Protein AF-A0A915DDT0-F1 (afdb_monomer)

Radius of gyration: 25.55 Å; Cα contacts (8 Å, |Δi|>4): 108; chains: 1; bounding box: 64×50×76 Å

Mean predicted aligned error: 13.2 Å

Solvent-accessible surface area (backbone atoms only — not comparable to full-atom values): 14806 Å² total; per-residue (Å²): 144,86,83,65,63,65,64,36,54,51,48,41,50,59,37,47,56,55,32,50,53,41,51,52,52,37,47,43,69,74,39,45,74,59,51,76,74,46,77,57,63,64,57,53,49,53,53,50,51,52,53,51,48,55,51,49,50,53,51,50,52,52,51,52,56,44,53,75,70,68,56,54,72,77,53,47,65,56,43,62,66,60,48,64,78,74,48,70,81,62,50,51,56,34,54,49,52,39,48,53,41,49,52,51,34,51,50,45,47,50,50,38,53,52,53,50,53,56,49,50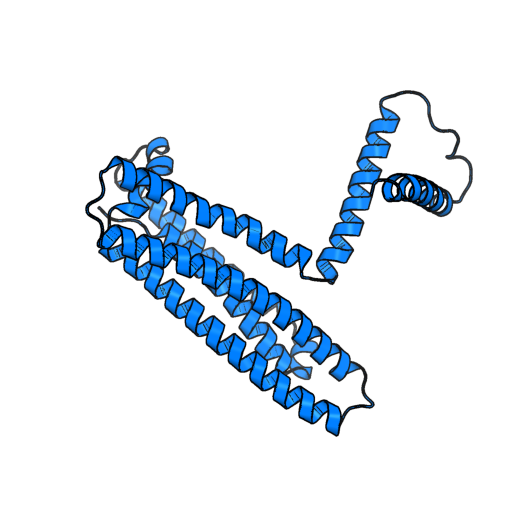,56,52,39,66,72,74,42,72,90,47,66,67,68,54,52,48,53,52,48,50,54,52,51,46,53,49,51,53,56,49,46,52,54,52,50,54,52,50,49,52,55,48,53,48,54,53,47,63,76,72,50,95,64,57,71,70,59,52,52,56,52,51,54,54,55,65,46,50,58,61,50,48,68,52,48,53,59,51,48,51,40,72,65,33,67,74,49,42,55,50,49,52,52,53,50,49,52,55,52,51,52,50,51,55,58,55,49,73,74,57,76,75,84,72,78,76,80,77,60,100,50,77,70,58,59,54,51,53,55,56,46,56,60,45,59,66,61,67,71,74,120

Secondary structure (DSSP, 8-state):
----HHHHHHHHHHHHHHHHHHHHHHHHHH-HHHHHHS-THHHHHHHHHHHHHHHHHHHHHHHHHHHHTT--HHHHHHHHHHGGGT-HHHHHHHHHHHHHHHHHHHHHHHHHHHHHHHHHHHHHHH-TT-HHHHHHHHHHHHHHHHHHHHHHHHHHHHHHHHHHHHHHHH----HHHHHHHHHHHHHHHHHHHHHHHHHHHHH-HHHHHHHHHHHHHHHHHHHHHHHHSSS---GGGGSS-HHHHHHHHHHHHHHHHHT--

pLDDT: mean 70.78, std 14.82, range [34.97, 89.88]

Sequence (261 aa):
MDLNALPAVFCACLGVGSLVLCMERLYATLNYAKYEYEDFSNFLARFFTFLWSVLLISVIWSFLLELSRGVILHHYLLCVLSQIGRNTLKSQWHLLFSMIFQSAFLLFHWAMLKVNQEKQEIYVKHYYSSLSPRFQIGENIKGLKLVMSLAIILIMALALLLAHSWYWENTEGSESHRLFQQELNLLILPTLSVIMPLHVMCSSAPLKSRSKIIGRQLLVSRIYLAGTSKTGRPECLKSSTAEGCNLEMLREYWDDCTHLE

InterPro domains:
  IPR052854 Nematode Serpentine Receptor Class Epsilon [PTHR47518] (19-217)

Organism: NCBI:txid166011

Structure (mmCIF, N/CA/C/O backbone):
data_AF-A0A915DDT0-F1
#
_entry.id   AF-A0A915DDT0-F1
#
loop_
_atom_site.group_PDB
_atom_site.id
_atom_site.type_symbol
_atom_site.label_atom_id
_atom_site.label_alt_id
_atom_site.label_comp_id
_atom_site.label_asym_id
_atom_site.label_entity_id
_atom_site.label_seq_id
_atom_site.pdbx_PDB_ins_code
_atom_site.Cartn_x
_atom_site.Cartn_y
_atom_site.Cartn_z
_atom_site.occupancy
_atom_site.B_iso_or_equiv
_atom_site.auth_seq_id
_atom_site.auth_comp_id
_atom_site.auth_asym_id
_atom_site.auth_atom_id
_atom_site.pdbx_PDB_model_num
ATOM 1 N N . MET A 1 1 ? 16.027 -11.975 -25.620 1.00 38.50 1 MET A N 1
ATOM 2 C CA . MET A 1 1 ? 15.517 -10.635 -25.262 1.00 38.50 1 MET A CA 1
ATOM 3 C C . MET A 1 1 ? 14.382 -10.828 -24.274 1.00 38.50 1 MET A C 1
ATOM 5 O O . MET A 1 1 ? 13.230 -10.821 -24.667 1.00 38.50 1 MET A O 1
ATOM 9 N N . ASP A 1 2 ? 14.685 -11.073 -23.003 1.00 37.78 2 ASP A N 1
ATOM 10 C CA . ASP A 1 2 ? 13.660 -11.422 -22.017 1.00 37.78 2 ASP A CA 1
ATOM 11 C C . ASP A 1 2 ? 14.213 -11.162 -20.624 1.00 37.78 2 ASP A C 1
ATOM 13 O O . ASP A 1 2 ? 15.020 -11.978 -20.193 1.00 37.78 2 ASP A O 1
ATOM 17 N N . LEU A 1 3 ? 13.816 -10.075 -19.954 1.00 45.12 3 LEU A N 1
ATOM 18 C CA . LEU A 1 3 ? 13.449 -10.060 -18.529 1.00 45.12 3 LEU A CA 1
ATOM 19 C C . LEU A 1 3 ? 13.151 -8.627 -18.039 1.00 45.12 3 LEU A C 1
ATOM 21 O O . LEU A 1 3 ? 14.055 -7.865 -17.738 1.00 45.12 3 LEU A O 1
ATOM 25 N N . ASN A 1 4 ? 11.864 -8.312 -17.865 1.00 47.41 4 ASN A N 1
ATOM 26 C CA . ASN A 1 4 ? 11.388 -7.183 -17.051 1.00 47.41 4 ASN A CA 1
ATOM 27 C C . ASN A 1 4 ? 10.535 -7.705 -15.879 1.00 47.41 4 ASN A C 1
ATOM 29 O O . ASN A 1 4 ? 9.491 -7.156 -15.569 1.00 47.41 4 ASN A O 1
ATOM 33 N N . ALA A 1 5 ? 10.931 -8.805 -15.229 1.00 48.16 5 ALA A N 1
ATOM 34 C CA . ALA A 1 5 ? 10.145 -9.391 -14.134 1.00 48.16 5 ALA A CA 1
ATOM 35 C C . ALA A 1 5 ? 10.172 -8.544 -12.840 1.00 48.16 5 ALA A C 1
ATOM 37 O O . ALA A 1 5 ? 9.253 -8.625 -12.028 1.00 48.16 5 ALA A O 1
ATOM 38 N N . LEU A 1 6 ? 11.198 -7.707 -12.653 1.00 47.22 6 LEU A N 1
ATOM 39 C CA . LEU A 1 6 ? 11.433 -6.965 -11.408 1.00 47.22 6 LEU A CA 1
ATOM 40 C C . LEU A 1 6 ? 10.367 -5.885 -11.093 1.00 47.22 6 LEU A C 1
ATOM 42 O O . LEU A 1 6 ? 9.864 -5.875 -9.968 1.00 47.22 6 LEU A O 1
ATOM 46 N N . PRO A 1 7 ? 9.962 -5.009 -12.043 1.00 55.03 7 PRO A N 1
ATOM 47 C CA . PRO A 1 7 ? 8.954 -3.975 -11.787 1.00 55.03 7 PRO A CA 1
ATOM 48 C C . PRO A 1 7 ? 7.571 -4.565 -11.490 1.00 55.03 7 PRO A C 1
ATOM 50 O O . PRO A 1 7 ? 6.840 -4.048 -10.653 1.00 55.03 7 PRO A O 1
ATOM 53 N N . ALA A 1 8 ? 7.235 -5.686 -12.134 1.00 53.88 8 ALA A N 1
ATOM 54 C CA . ALA A 1 8 ? 5.989 -6.425 -11.926 1.00 53.88 8 ALA A CA 1
ATOM 55 C C . ALA A 1 8 ? 5.799 -6.849 -10.481 1.00 53.88 8 ALA A C 1
ATOM 57 O O . ALA A 1 8 ? 4.753 -6.663 -9.868 1.00 53.88 8 ALA A O 1
ATOM 58 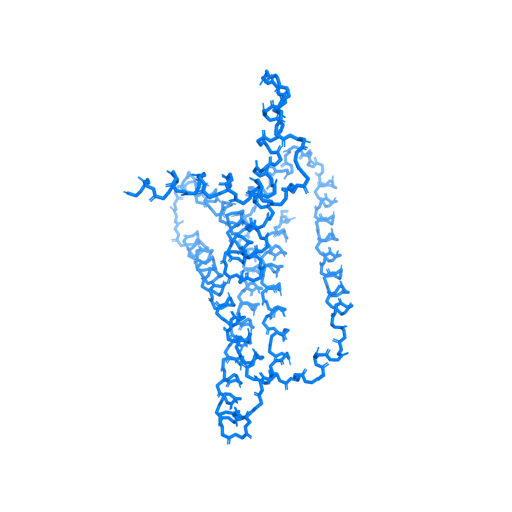N N . VAL A 1 9 ? 6.865 -7.450 -9.976 1.00 55.72 9 VAL A N 1
ATOM 59 C CA . VAL A 1 9 ? 6.946 -8.082 -8.681 1.00 55.72 9 VAL A CA 1
ATOM 60 C C . VAL A 1 9 ? 6.964 -6.990 -7.602 1.00 55.72 9 VAL A C 1
ATOM 62 O O . VAL A 1 9 ? 6.266 -7.107 -6.600 1.00 55.72 9 VAL A O 1
ATOM 65 N N . PHE A 1 10 ? 7.634 -5.862 -7.859 1.00 59.19 10 PHE A N 1
ATOM 66 C CA . PHE A 1 10 ? 7.622 -4.695 -6.976 1.00 59.19 10 PHE A CA 1
ATOM 67 C C . PHE A 1 10 ? 6.247 -4.003 -6.902 1.00 59.19 10 PHE A C 1
ATOM 69 O O . PHE A 1 10 ? 5.732 -3.771 -5.806 1.00 59.19 10 PHE A O 1
ATOM 76 N N . CYS A 1 11 ? 5.605 -3.735 -8.045 1.00 61.12 11 CYS A N 1
ATOM 77 C CA . CYS A 1 11 ? 4.260 -3.152 -8.086 1.00 61.12 11 CYS A CA 1
ATOM 78 C C . CYS A 1 11 ? 3.206 -4.096 -7.487 1.00 61.12 11 CYS A C 1
ATOM 80 O O . CYS A 1 11 ? 2.308 -3.646 -6.774 1.00 61.12 11 CYS A O 1
ATOM 82 N N . ALA A 1 12 ? 3.335 -5.407 -7.718 1.00 60.22 12 ALA A N 1
ATOM 83 C CA . ALA A 1 12 ? 2.492 -6.407 -7.076 1.00 60.22 12 ALA A CA 1
ATOM 84 C C . ALA A 1 12 ? 2.677 -6.391 -5.554 1.00 60.22 12 ALA A C 1
ATOM 86 O O . ALA A 1 12 ? 1.691 -6.430 -4.830 1.00 60.22 12 ALA A O 1
ATOM 87 N N . CYS A 1 13 ? 3.897 -6.251 -5.036 1.00 62.97 13 CYS A N 1
ATOM 88 C CA . CYS A 1 13 ? 4.121 -6.235 -3.590 1.00 62.97 13 CYS A CA 1
ATOM 89 C C . CYS A 1 13 ? 3.615 -4.968 -2.893 1.00 62.97 13 CYS A C 1
ATOM 91 O O . CYS A 1 13 ? 3.047 -5.077 -1.804 1.00 62.97 13 CYS A O 1
ATOM 93 N N . LEU A 1 14 ? 3.731 -3.794 -3.524 1.00 66.00 14 LEU A N 1
ATOM 94 C CA . LEU A 1 14 ? 3.106 -2.564 -3.017 1.00 66.00 14 LEU A CA 1
ATOM 95 C C . LEU A 1 14 ? 1.569 -2.670 -3.002 1.00 66.00 14 LEU A C 1
ATOM 97 O O . LEU A 1 14 ? 0.922 -2.279 -2.022 1.00 66.00 14 LEU A O 1
ATOM 101 N N . GLY A 1 15 ? 0.984 -3.254 -4.053 1.00 69.69 15 GLY A N 1
ATOM 102 C CA . GLY A 1 15 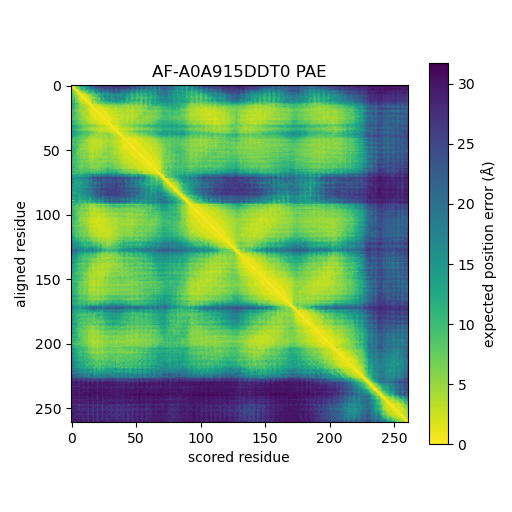? -0.454 -3.514 -4.134 1.00 69.69 15 GLY A CA 1
ATOM 103 C C . GLY A 1 15 ? -0.932 -4.550 -3.112 1.00 69.69 15 GLY A C 1
ATOM 104 O O . GLY A 1 15 ? -1.936 -4.334 -2.435 1.00 69.69 15 GLY A O 1
ATOM 105 N N . VAL A 1 16 ? -0.187 -5.644 -2.931 1.00 77.88 16 VAL A N 1
ATOM 106 C CA . VAL A 1 16 ? -0.536 -6.728 -2.001 1.00 77.88 16 VAL A CA 1
ATOM 107 C C . VAL A 1 16 ? -0.465 -6.262 -0.551 1.00 77.88 16 VAL A C 1
ATOM 109 O O . VAL A 1 16 ? -1.378 -6.567 0.208 1.00 77.88 16 VAL A O 1
ATOM 112 N N . GLY A 1 17 ? 0.545 -5.482 -0.153 1.00 79.56 17 GLY A N 1
ATOM 113 C CA . GLY A 1 17 ? 0.608 -4.945 1.212 1.00 79.56 17 GLY A CA 1
ATOM 114 C C . GLY A 1 17 ? -0.618 -4.093 1.564 1.00 79.56 17 GLY A C 1
ATOM 115 O O . GLY A 1 17 ? -1.225 -4.267 2.622 1.00 79.56 17 GLY A O 1
ATOM 116 N N . SER A 1 18 ? -1.036 -3.230 0.636 1.00 78.44 18 SER A N 1
ATOM 117 C CA . SER A 1 18 ? -2.226 -2.386 0.800 1.00 78.44 18 SER A CA 1
ATOM 118 C C . SER A 1 18 ? -3.523 -3.206 0.800 1.00 78.44 18 SER A C 1
ATOM 120 O O . SER A 1 18 ? -4.425 -2.942 1.595 1.00 78.44 18 SER A O 1
ATOM 122 N N . LEU A 1 19 ? -3.609 -4.238 -0.046 1.00 83.25 19 LEU A N 1
ATOM 123 C CA . LEU A 1 19 ? -4.736 -5.171 -0.094 1.00 83.25 19 LEU A CA 1
ATOM 124 C C . LEU A 1 19 ? -4.878 -5.961 1.213 1.00 83.25 19 LEU A C 1
ATOM 126 O O . LEU A 1 19 ? -5.979 -6.058 1.748 1.00 83.25 19 LEU A O 1
ATOM 130 N N . VAL A 1 20 ? -3.773 -6.486 1.745 1.00 85.19 20 VAL A N 1
ATOM 131 C CA . VAL A 1 20 ? -3.740 -7.234 3.011 1.00 85.19 20 VAL A CA 1
ATOM 132 C C . VAL A 1 20 ? -4.195 -6.349 4.161 1.00 85.19 20 VAL A C 1
ATOM 134 O O . VAL A 1 20 ? -5.007 -6.783 4.970 1.00 85.19 20 VAL A O 1
ATOM 137 N N . LEU A 1 21 ? -3.741 -5.095 4.201 1.00 83.75 21 LEU A N 1
ATOM 138 C CA . LEU A 1 21 ? -4.187 -4.129 5.202 1.00 83.75 21 LEU A CA 1
ATOM 139 C C . LEU A 1 21 ? -5.696 -3.850 5.083 1.00 83.75 21 LEU A C 1
ATOM 141 O O . LEU A 1 21 ? -6.399 -3.815 6.091 1.00 83.75 21 LEU A O 1
ATOM 145 N N . CYS A 1 22 ? -6.225 -3.719 3.863 1.00 84.38 22 CYS A N 1
ATOM 146 C CA . CYS A 1 22 ? -7.668 -3.619 3.628 1.00 84.38 22 CYS A CA 1
ATOM 147 C C . CYS A 1 22 ? -8.437 -4.855 4.118 1.00 84.38 22 CYS A C 1
ATOM 149 O O . CYS A 1 22 ? -9.458 -4.715 4.791 1.00 84.38 22 CYS A O 1
ATOM 151 N N . MET A 1 23 ? -7.962 -6.057 3.786 1.00 86.12 23 MET A N 1
ATOM 152 C CA . MET A 1 23 ? -8.595 -7.318 4.182 1.00 86.12 23 MET A CA 1
ATOM 153 C C . MET A 1 23 ? -8.581 -7.506 5.700 1.00 86.12 23 MET A C 1
ATOM 155 O O . MET A 1 23 ? -9.603 -7.867 6.275 1.00 86.12 23 MET A O 1
ATOM 159 N N . GLU A 1 24 ? -7.452 -7.220 6.347 1.00 86.62 24 GLU A N 1
ATOM 160 C CA . GLU A 1 24 ? -7.283 -7.284 7.801 1.00 86.62 24 GLU A CA 1
ATOM 161 C C . GLU A 1 24 ? -8.286 -6.365 8.504 1.00 86.62 24 GLU A C 1
ATOM 163 O O . GLU A 1 24 ? -9.038 -6.811 9.370 1.00 86.62 24 GLU A O 1
ATOM 168 N N . ARG A 1 25 ? -8.395 -5.110 8.057 1.00 84.69 25 ARG A N 1
ATOM 169 C CA . ARG A 1 25 ? -9.350 -4.147 8.620 1.00 84.69 25 ARG A CA 1
ATOM 170 C C . ARG A 1 25 ? -10.804 -4.522 8.357 1.00 84.69 25 ARG A C 1
ATOM 172 O O . ARG A 1 25 ? -11.650 -4.336 9.233 1.00 84.69 25 ARG A O 1
ATOM 179 N N . LEU A 1 26 ? -11.113 -5.063 7.179 1.00 86.12 26 LEU A N 1
ATOM 180 C CA . LEU A 1 26 ? -12.456 -5.554 6.876 1.00 86.12 26 LEU A CA 1
ATOM 181 C C . LEU A 1 26 ? -12.814 -6.736 7.787 1.00 86.12 26 LEU A C 1
ATOM 183 O O . LEU A 1 26 ? -13.903 -6.760 8.358 1.00 86.12 26 LEU A O 1
ATOM 187 N N . TYR A 1 27 ? -11.886 -7.674 7.981 1.00 86.81 27 TYR A N 1
ATOM 188 C CA . TYR A 1 27 ? -12.073 -8.805 8.882 1.00 86.81 27 TYR A CA 1
ATOM 189 C C . TYR A 1 27 ? -12.268 -8.350 10.333 1.00 86.81 27 TYR A C 1
ATOM 191 O O . TYR A 1 27 ? -13.220 -8.792 10.976 1.00 86.81 27 TYR A O 1
ATOM 199 N N . ALA A 1 28 ? -11.446 -7.416 10.821 1.00 83.56 28 ALA A N 1
ATOM 200 C CA . ALA A 1 28 ? -11.588 -6.834 12.157 1.00 83.56 28 ALA A CA 1
ATOM 201 C C . ALA A 1 28 ? -12.951 -6.142 12.348 1.00 83.56 28 ALA A C 1
ATOM 203 O O . ALA A 1 28 ? -13.543 -6.205 13.425 1.00 83.56 28 ALA A O 1
ATOM 204 N N . THR A 1 29 ? -13.483 -5.518 11.292 1.00 82.44 29 THR A N 1
ATOM 205 C CA . THR A 1 29 ? -14.809 -4.879 11.303 1.00 82.44 29 THR A CA 1
ATOM 206 C C . THR A 1 29 ? -15.945 -5.907 11.359 1.00 82.44 29 THR A C 1
ATOM 208 O O . THR A 1 29 ? -16.932 -5.709 12.069 1.00 82.44 29 THR A O 1
ATOM 211 N N . LEU A 1 30 ? -15.825 -7.013 10.620 1.00 85.00 30 LEU A N 1
ATOM 212 C CA . LEU A 1 30 ? -16.852 -8.057 10.564 1.00 85.00 30 LEU A CA 1
ATOM 213 C C . LEU A 1 30 ? -16.861 -8.940 11.819 1.00 85.00 30 LEU A C 1
ATOM 215 O O . LEU A 1 30 ? -17.933 -9.261 12.328 1.00 85.00 30 LEU A O 1
ATOM 219 N N . ASN A 1 31 ? -15.681 -9.304 12.328 1.00 84.75 31 ASN A N 1
ATOM 220 C CA . ASN A 1 31 ? -15.491 -10.330 13.354 1.00 84.75 31 ASN A CA 1
ATOM 221 C C . ASN A 1 31 ? -14.699 -9.810 14.563 1.00 84.75 31 ASN A C 1
ATOM 223 O O . ASN A 1 31 ? -13.701 -10.411 14.952 1.00 84.75 31 ASN A O 1
ATOM 227 N N . TYR A 1 32 ? -15.158 -8.716 15.177 1.00 76.88 32 TYR A N 1
ATOM 228 C CA . TYR A 1 32 ? -14.486 -8.063 16.312 1.00 76.88 32 TYR A CA 1
ATOM 229 C C . TYR A 1 32 ? -14.043 -9.026 17.419 1.00 76.88 32 TYR A C 1
ATOM 231 O O . TYR A 1 32 ? -12.852 -9.133 17.689 1.00 76.88 32 TYR A O 1
ATOM 239 N N . ALA A 1 33 ? -14.997 -9.728 18.043 1.00 80.94 33 ALA A N 1
ATOM 240 C CA . ALA A 1 33 ? -14.709 -10.553 19.213 1.00 80.94 33 ALA A CA 1
ATOM 241 C C . ALA A 1 33 ? -13.641 -11.599 18.880 1.00 80.94 33 ALA A C 1
ATOM 243 O O . ALA A 1 33 ? -12.670 -11.773 19.603 1.00 80.94 33 ALA A O 1
ATOM 244 N N . LYS A 1 34 ? -13.777 -12.240 17.719 1.00 86.25 34 LYS A N 1
ATOM 245 C CA . LYS A 1 34 ? -12.817 -13.233 17.252 1.00 86.25 34 LYS A CA 1
ATOM 246 C C . LYS A 1 34 ? -11.446 -12.616 16.958 1.00 86.25 34 LYS A C 1
ATOM 248 O O . LYS A 1 34 ? -10.444 -13.201 17.335 1.00 86.25 34 LYS A O 1
ATOM 253 N N . TYR A 1 35 ? -11.402 -11.437 16.340 1.00 83.62 35 TYR A N 1
ATOM 254 C CA . TYR A 1 35 ? -10.161 -10.721 16.043 1.00 83.62 35 TYR A CA 1
ATOM 255 C C . TYR A 1 35 ? -9.397 -10.282 17.304 1.00 83.62 35 TYR A C 1
ATOM 257 O O . TYR A 1 35 ? -8.174 -10.265 17.286 1.00 83.62 35 TYR A O 1
ATOM 265 N N . GLU A 1 36 ? -10.090 -9.954 18.399 1.00 81.12 36 GLU A N 1
ATOM 266 C CA . GLU A 1 36 ? -9.446 -9.592 19.672 1.00 81.12 36 GLU A CA 1
ATOM 267 C C . GLU A 1 36 ? -8.852 -10.808 20.403 1.00 81.12 36 GLU A C 1
ATOM 269 O O . GLU A 1 36 ? -7.796 -10.698 21.023 1.00 81.12 36 GLU A O 1
ATOM 274 N N . TYR A 1 37 ? -9.507 -11.972 20.318 1.00 84.69 37 TYR A N 1
ATOM 275 C CA . TYR A 1 37 ? -9.032 -13.199 20.970 1.00 84.69 37 TYR A CA 1
ATOM 276 C C . TYR A 1 37 ? -8.027 -14.000 20.133 1.00 84.69 37 TYR A C 1
ATOM 278 O O . TYR A 1 37 ? -7.231 -14.753 20.695 1.00 84.69 37 TYR A O 1
ATOM 286 N N . GLU A 1 38 ? -8.061 -13.880 18.806 1.00 87.06 38 GLU A N 1
ATOM 287 C CA . GLU A 1 38 ? -7.143 -14.593 17.920 1.00 87.06 38 GLU A CA 1
ATOM 288 C C . GLU A 1 38 ? -5.873 -13.787 17.657 1.00 87.06 38 GLU A C 1
ATOM 290 O O . GLU A 1 38 ? -5.901 -12.664 17.158 1.00 87.06 38 GLU A O 1
ATOM 295 N N . ASP A 1 39 ? -4.725 -14.410 17.913 1.00 81.44 39 ASP A N 1
ATOM 296 C CA . ASP A 1 39 ? -3.439 -13.833 17.550 1.00 81.44 39 ASP A CA 1
ATOM 297 C C . ASP A 1 39 ? -3.182 -13.965 16.038 1.00 81.44 39 ASP A C 1
ATOM 299 O O . ASP A 1 39 ? -2.648 -14.961 15.537 1.00 81.44 39 ASP A O 1
ATOM 303 N N . PHE A 1 40 ? -3.553 -12.920 15.297 1.00 81.88 40 PHE A N 1
ATOM 304 C CA . PHE A 1 40 ? -3.314 -12.809 13.856 1.00 81.88 40 PHE A CA 1
ATOM 305 C C . PHE A 1 40 ? -1.838 -12.633 13.478 1.00 81.88 40 PHE A C 1
ATOM 307 O O . PHE A 1 40 ? -1.496 -12.761 12.296 1.00 81.88 40 PHE A O 1
ATOM 314 N N . SER A 1 41 ? -0.944 -12.373 14.440 1.00 83.94 41 SER A N 1
ATOM 315 C CA . SER A 1 41 ? 0.471 -12.108 14.155 1.00 83.94 41 SER A CA 1
ATOM 316 C C . SER A 1 41 ? 1.146 -13.286 13.448 1.00 83.94 41 SER A C 1
ATOM 318 O O . SER A 1 41 ? 1.856 -13.088 12.463 1.00 83.94 41 SER A O 1
ATOM 320 N N . ASN A 1 42 ? 0.843 -14.518 13.866 1.00 86.12 42 ASN A N 1
ATOM 321 C CA . ASN A 1 42 ? 1.397 -15.736 13.277 1.00 86.12 42 ASN A CA 1
ATOM 322 C C . ASN A 1 42 ? 0.948 -15.947 11.827 1.00 86.12 42 ASN A C 1
ATOM 324 O O . ASN A 1 42 ? 1.742 -16.365 10.981 1.00 86.12 42 ASN A O 1
ATOM 328 N N . PHE A 1 43 ? -0.320 -15.657 11.526 1.00 87.00 43 PHE A N 1
ATOM 329 C CA . PHE A 1 43 ? -0.843 -15.742 10.164 1.00 87.00 43 PHE A CA 1
ATOM 330 C C . PHE A 1 43 ? -0.170 -14.706 9.259 1.00 87.00 43 PHE A C 1
ATOM 332 O O . PHE A 1 43 ? 0.356 -15.063 8.203 1.00 87.00 43 PHE A O 1
ATOM 339 N N . LEU A 1 44 ? -0.125 -13.446 9.703 1.00 85.62 44 LEU A N 1
ATOM 340 C CA . LEU A 1 44 ? 0.515 -12.361 8.961 1.00 85.62 44 LEU A CA 1
ATOM 341 C C . LEU A 1 44 ? 2.004 -12.637 8.742 1.00 85.62 44 LEU A C 1
ATOM 343 O O . LEU A 1 44 ? 2.490 -12.475 7.626 1.00 85.62 44 LEU A O 1
ATOM 347 N N . ALA A 1 45 ? 2.715 -13.121 9.763 1.00 87.75 45 ALA A N 1
ATOM 348 C CA . ALA A 1 45 ? 4.121 -13.490 9.655 1.00 87.75 45 ALA A CA 1
ATOM 349 C C . ALA A 1 45 ? 4.339 -14.546 8.563 1.00 87.75 45 ALA A C 1
ATOM 351 O O . ALA A 1 45 ? 5.131 -14.319 7.654 1.00 87.75 45 ALA A O 1
ATOM 352 N N . ARG A 1 46 ? 3.580 -15.653 8.583 1.00 89.50 46 ARG A N 1
ATOM 353 C CA . ARG A 1 46 ? 3.670 -16.705 7.553 1.00 89.50 46 ARG A CA 1
ATOM 354 C C . ARG A 1 46 ? 3.338 -16.178 6.159 1.00 89.50 46 ARG A C 1
ATOM 356 O O . ARG A 1 46 ? 4.036 -16.513 5.203 1.00 89.50 46 ARG A O 1
ATOM 363 N N . PHE A 1 47 ? 2.304 -15.346 6.045 1.00 86.31 47 PHE A N 1
ATOM 364 C CA . PHE A 1 47 ? 1.906 -14.733 4.781 1.00 86.31 47 PHE A CA 1
ATOM 365 C C . PHE A 1 47 ? 3.023 -13.849 4.207 1.00 86.31 47 PHE A C 1
ATOM 367 O O . PHE A 1 47 ? 3.396 -13.999 3.043 1.00 86.31 47 PHE A O 1
ATOM 374 N N . PHE A 1 48 ? 3.614 -12.974 5.026 1.00 85.38 48 PHE A N 1
ATOM 375 C CA . PHE A 1 48 ? 4.729 -12.134 4.596 1.00 85.38 48 PHE A CA 1
ATOM 376 C C . PHE A 1 48 ? 5.979 -12.957 4.287 1.00 85.38 48 PHE A C 1
ATOM 378 O O . PHE A 1 48 ? 6.617 -12.695 3.273 1.00 85.38 48 PHE A O 1
ATOM 385 N N . THR A 1 49 ? 6.317 -13.976 5.083 1.00 87.06 49 THR A N 1
ATOM 386 C CA . THR A 1 49 ? 7.441 -14.879 4.782 1.00 87.06 49 THR A CA 1
ATOM 387 C C . THR A 1 49 ? 7.256 -15.559 3.430 1.00 87.06 49 THR A C 1
ATOM 389 O O . THR A 1 49 ? 8.200 -15.612 2.643 1.00 87.06 49 THR A O 1
ATOM 392 N N . PHE A 1 50 ? 6.047 -16.027 3.116 1.00 86.88 50 PHE A N 1
ATOM 393 C CA . PHE A 1 50 ? 5.745 -16.601 1.808 1.00 86.88 50 PHE A CA 1
ATOM 394 C C . PHE A 1 50 ? 5.929 -15.573 0.682 1.00 86.88 50 PHE A C 1
ATOM 396 O O . PHE A 1 50 ? 6.649 -15.843 -0.279 1.00 86.88 50 PHE A O 1
ATOM 403 N N . LEU A 1 51 ? 5.358 -14.374 0.831 1.00 81.94 51 LEU A N 1
ATOM 404 C CA . LEU A 1 51 ? 5.477 -13.293 -0.151 1.00 81.94 51 LEU A CA 1
ATOM 405 C C . LEU A 1 51 ? 6.945 -12.911 -0.409 1.00 81.94 51 LEU A C 1
ATOM 407 O O . LEU A 1 51 ? 7.381 -12.840 -1.556 1.00 81.94 51 LEU A O 1
ATOM 411 N N . TRP A 1 52 ? 7.725 -12.733 0.659 1.00 82.50 52 TRP A N 1
ATOM 412 C CA . TRP A 1 52 ? 9.160 -12.456 0.590 1.00 82.50 52 TRP A CA 1
ATOM 413 C C . TRP A 1 52 ? 9.954 -13.592 -0.048 1.00 82.50 52 TRP A C 1
ATOM 415 O O . TRP A 1 52 ? 10.906 -13.331 -0.779 1.00 82.50 52 TRP A O 1
ATOM 425 N N . SER A 1 53 ? 9.555 -14.843 0.172 1.00 84.94 53 SER A N 1
ATOM 426 C CA . SER A 1 53 ? 10.204 -15.992 -0.464 1.00 84.94 53 SER A CA 1
ATOM 427 C C . SER A 1 53 ? 9.971 -15.987 -1.977 1.00 84.94 53 SER A C 1
ATOM 429 O O . SER A 1 53 ? 10.918 -16.163 -2.740 1.00 84.94 53 SER A O 1
ATOM 431 N N . VAL A 1 54 ? 8.742 -15.705 -2.428 1.00 81.38 54 VAL A N 1
ATOM 432 C CA . VAL A 1 54 ? 8.413 -15.577 -3.861 1.00 81.38 54 VAL A CA 1
ATOM 433 C C . VAL A 1 54 ? 9.190 -14.426 -4.506 1.00 81.38 54 VAL A C 1
ATOM 435 O O . VAL A 1 54 ? 9.749 -14.593 -5.593 1.00 81.38 54 VAL A O 1
ATOM 438 N N . LEU A 1 55 ? 9.275 -13.279 -3.821 1.00 75.62 55 LEU A N 1
ATOM 439 C CA . LEU A 1 55 ? 10.092 -12.135 -4.234 1.00 75.62 55 LEU A CA 1
ATOM 440 C C . LEU A 1 55 ? 11.557 -12.536 -4.422 1.00 75.62 55 LEU A C 1
ATOM 442 O O . LEU A 1 55 ? 12.132 -12.326 -5.489 1.00 75.62 55 LEU A O 1
ATOM 446 N N . LEU A 1 56 ? 12.149 -13.139 -3.390 1.00 80.19 56 LEU A N 1
ATOM 447 C CA . LEU A 1 56 ? 13.554 -13.522 -3.369 1.00 80.19 56 LEU A CA 1
ATOM 448 C C . LEU A 1 56 ? 13.874 -14.530 -4.478 1.00 80.19 56 LEU A C 1
ATOM 450 O O . LEU A 1 56 ? 14.839 -14.335 -5.214 1.00 80.19 56 LEU A O 1
ATOM 454 N N . ILE A 1 57 ? 13.037 -15.558 -4.647 1.00 82.44 57 ILE A N 1
ATOM 455 C CA . ILE A 1 57 ? 13.179 -16.547 -5.724 1.00 82.44 57 ILE A CA 1
ATOM 456 C C . ILE A 1 57 ? 13.116 -15.857 -7.089 1.00 82.44 57 ILE A C 1
ATOM 458 O O . ILE A 1 57 ? 13.951 -16.136 -7.943 1.00 82.44 57 ILE A O 1
ATOM 462 N N . SER A 1 58 ? 12.187 -14.920 -7.288 1.00 72.62 58 SER A N 1
ATOM 463 C CA . SER A 1 58 ? 12.043 -14.191 -8.556 1.00 72.62 58 SER A CA 1
ATOM 464 C C . SER A 1 58 ? 13.273 -13.335 -8.883 1.00 72.62 58 SER A C 1
ATOM 466 O O . SER A 1 58 ? 13.720 -13.302 -10.033 1.00 72.62 58 SER A O 1
ATOM 468 N N . VAL A 1 59 ? 13.849 -12.666 -7.878 1.00 71.94 59 VAL A N 1
ATOM 469 C CA . VAL A 1 59 ? 15.068 -11.853 -8.029 1.00 71.94 59 VAL A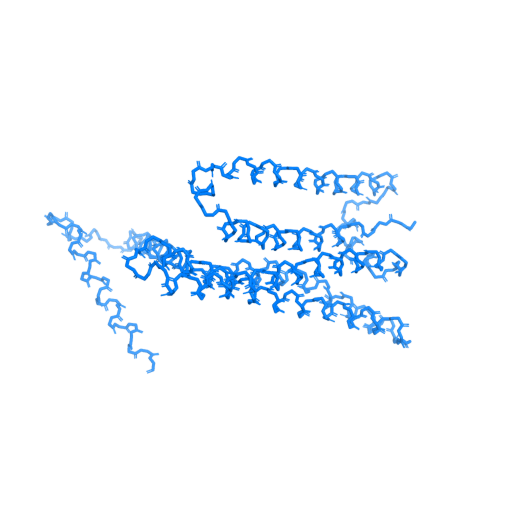 CA 1
ATOM 470 C C . VAL A 1 59 ? 16.283 -12.737 -8.314 1.00 71.94 59 VAL A C 1
ATOM 472 O O . VAL A 1 59 ? 17.017 -12.464 -9.261 1.00 71.94 59 VAL A O 1
ATOM 475 N N . ILE A 1 60 ? 16.475 -13.816 -7.546 1.00 78.25 60 ILE A N 1
ATOM 476 C CA . ILE A 1 60 ? 17.585 -14.763 -7.742 1.00 78.25 60 ILE A CA 1
ATOM 477 C C . ILE A 1 60 ? 17.485 -15.421 -9.117 1.00 78.25 60 ILE A C 1
ATOM 479 O O . ILE A 1 60 ? 18.475 -15.486 -9.838 1.00 78.25 60 ILE A O 1
ATOM 483 N N . TRP A 1 61 ? 16.293 -15.868 -9.511 1.00 76.44 61 TRP A N 1
ATOM 484 C CA . TRP A 1 61 ? 16.057 -16.458 -10.825 1.00 76.44 61 TRP A CA 1
ATOM 485 C C . TRP A 1 61 ? 16.419 -15.488 -11.953 1.00 76.44 61 TRP A C 1
ATOM 487 O O . TRP A 1 61 ? 17.115 -15.860 -12.896 1.00 76.44 61 TRP A O 1
ATOM 497 N N . SER A 1 62 ? 16.009 -14.223 -11.820 1.00 69.06 62 SER A N 1
ATOM 498 C CA . SER A 1 62 ? 16.346 -13.171 -12.782 1.00 69.06 62 SER A CA 1
ATOM 499 C C . SER A 1 62 ? 17.852 -12.935 -12.878 1.00 69.06 62 SER A C 1
ATOM 501 O O . SER A 1 62 ? 18.402 -12.844 -13.974 1.00 69.06 62 SER A O 1
ATOM 503 N N . PHE A 1 63 ? 18.527 -12.909 -11.731 1.00 70.06 63 PHE A N 1
ATOM 504 C CA . PHE A 1 63 ? 19.973 -12.760 -11.652 1.00 70.06 63 PHE A CA 1
ATOM 505 C C . PHE A 1 63 ? 20.721 -13.935 -12.300 1.00 70.06 63 PHE A C 1
ATOM 507 O O . PHE A 1 63 ? 21.628 -13.722 -13.103 1.00 70.06 63 PHE A O 1
ATOM 514 N N . LEU A 1 64 ? 20.322 -15.177 -12.003 1.00 77.25 64 LEU A N 1
ATOM 515 C CA . LEU A 1 64 ? 20.935 -16.385 -12.566 1.00 77.25 64 LEU A CA 1
ATOM 516 C C . LEU A 1 64 ? 20.771 -16.462 -14.088 1.00 77.25 64 LEU A C 1
ATOM 518 O O . LEU A 1 64 ? 21.705 -16.854 -14.789 1.00 77.25 64 LEU A O 1
ATOM 522 N N . LEU A 1 65 ? 19.609 -16.058 -14.608 1.00 70.81 65 LEU A N 1
ATOM 523 C CA . LEU A 1 65 ? 19.368 -15.998 -16.048 1.00 70.81 65 LEU A CA 1
ATOM 524 C C . LEU A 1 65 ? 20.312 -15.016 -16.747 1.00 70.81 65 LEU A C 1
ATOM 526 O O . LEU A 1 65 ? 20.869 -15.359 -17.787 1.00 70.81 65 LEU A O 1
ATOM 530 N N . GLU A 1 66 ? 20.539 -13.829 -16.190 1.00 65.81 66 GLU A N 1
ATOM 531 C CA . GLU A 1 66 ? 21.473 -12.871 -16.797 1.00 65.81 66 GLU A CA 1
ATOM 532 C C . GLU A 1 66 ? 22.939 -13.289 -16.642 1.00 65.81 66 GLU A C 1
ATOM 534 O O . GLU A 1 66 ? 23.730 -13.112 -17.572 1.00 65.81 66 GLU A O 1
ATOM 539 N N . LEU A 1 67 ? 23.295 -13.939 -15.529 1.00 69.88 67 LEU A N 1
ATOM 540 C CA . LEU A 1 67 ? 24.621 -14.535 -15.361 1.00 69.88 67 LEU A CA 1
ATOM 541 C C . LEU A 1 67 ? 24.889 -15.599 -16.439 1.00 69.88 67 LEU A C 1
ATOM 543 O O . LEU A 1 67 ? 25.963 -15.613 -17.038 1.00 69.88 67 LEU A O 1
ATOM 547 N N . SER A 1 68 ? 23.893 -16.440 -16.749 1.00 73.12 68 SER A N 1
ATOM 548 C CA . SER A 1 68 ? 23.998 -17.466 -17.799 1.00 73.12 68 SER A CA 1
ATOM 549 C C . SER A 1 68 ? 24.195 -16.889 -19.208 1.00 73.12 68 SER A C 1
ATOM 551 O O . SER A 1 68 ? 24.695 -17.579 -20.094 1.00 73.12 68 SER A O 1
ATOM 553 N N . ARG A 1 69 ? 23.846 -15.612 -19.414 1.00 68.56 69 ARG A N 1
ATOM 554 C CA . ARG A 1 69 ? 24.004 -14.887 -20.685 1.00 68.56 69 ARG A CA 1
ATOM 555 C C . ARG A 1 69 ? 25.348 -14.163 -20.807 1.00 68.56 69 ARG A C 1
ATOM 557 O O . ARG A 1 69 ? 25.598 -13.537 -21.832 1.00 68.56 69 ARG A O 1
ATOM 564 N N . GLY A 1 70 ? 26.210 -14.237 -19.790 1.00 65.25 70 GLY A N 1
ATOM 565 C CA . GLY A 1 70 ? 27.539 -13.620 -19.811 1.00 65.25 70 GLY A CA 1
ATOM 566 C C . GLY A 1 70 ? 27.536 -12.097 -19.639 1.00 65.25 70 GLY A C 1
ATOM 567 O O . GLY A 1 70 ? 28.522 -11.443 -19.976 1.00 65.25 70 GLY A O 1
ATOM 568 N N . VAL A 1 71 ? 26.451 -11.509 -19.118 1.00 62.28 71 VAL A N 1
ATOM 569 C CA . VAL A 1 71 ? 26.396 -10.070 -18.825 1.00 62.28 71 VAL A CA 1
ATOM 570 C C . VAL A 1 71 ? 27.229 -9.777 -17.574 1.00 62.28 71 VAL A C 1
ATOM 572 O O . VAL A 1 71 ? 26.954 -10.285 -16.489 1.00 62.28 71 VAL A O 1
ATOM 575 N N . ILE A 1 72 ? 28.258 -8.938 -17.716 1.00 60.16 72 ILE A N 1
ATOM 576 C CA . ILE A 1 72 ? 29.116 -8.492 -16.608 1.00 60.16 72 ILE A CA 1
ATOM 577 C C . ILE A 1 72 ? 28.261 -7.738 -15.572 1.00 60.16 72 ILE A C 1
ATOM 579 O O . ILE A 1 72 ? 27.460 -6.876 -15.933 1.00 60.16 72 ILE A O 1
ATOM 583 N N . LEU A 1 73 ? 28.468 -8.018 -14.278 1.00 55.97 73 LEU A N 1
ATOM 584 C CA . LEU A 1 73 ? 27.704 -7.489 -13.131 1.00 55.97 73 LEU A CA 1
ATOM 585 C C . LEU A 1 73 ? 27.463 -5.963 -13.178 1.00 55.97 73 LEU A C 1
ATOM 587 O O . LEU A 1 73 ? 26.397 -5.479 -12.802 1.00 55.97 73 LEU A O 1
ATOM 591 N N . HIS A 1 74 ? 28.437 -5.201 -13.685 1.00 52.97 74 HIS A N 1
ATOM 592 C CA . HIS A 1 74 ? 28.342 -3.746 -13.812 1.00 52.97 74 HIS A CA 1
ATOM 593 C C . HIS A 1 74 ? 27.332 -3.301 -14.886 1.00 52.97 74 HIS A C 1
ATOM 595 O O . HIS A 1 74 ? 26.645 -2.293 -14.713 1.00 52.97 74 HIS A O 1
ATOM 601 N N . HIS A 1 75 ? 27.204 -4.063 -15.975 1.00 50.25 75 HIS A N 1
ATOM 602 C CA . HIS A 1 75 ? 26.170 -3.854 -16.983 1.00 50.25 75 HIS A CA 1
ATOM 603 C C . HIS A 1 75 ? 24.807 -4.361 -16.521 1.00 50.25 75 HIS A C 1
ATOM 605 O O . HIS A 1 75 ? 23.819 -3.767 -16.915 1.00 50.25 75 HIS A O 1
ATOM 611 N N . TYR A 1 76 ? 24.713 -5.369 -15.649 1.00 51.50 76 TYR A N 1
ATOM 612 C CA . TYR A 1 76 ? 23.424 -5.840 -15.122 1.00 51.50 76 TYR A CA 1
ATOM 613 C C . TYR A 1 76 ? 22.654 -4.728 -14.386 1.00 51.50 76 TYR A C 1
ATOM 615 O O . TYR A 1 76 ? 21.487 -4.495 -14.681 1.00 51.50 76 TYR A O 1
ATOM 623 N N . LEU A 1 77 ? 23.317 -3.974 -13.500 1.00 51.78 77 LEU A N 1
ATOM 624 C CA . LEU A 1 77 ? 22.689 -2.867 -12.761 1.00 51.78 77 LEU A CA 1
ATOM 625 C C . LEU A 1 77 ? 22.172 -1.749 -13.685 1.00 51.78 77 LEU A C 1
ATOM 627 O O . LEU A 1 77 ? 21.039 -1.308 -13.519 1.00 51.78 77 LEU A O 1
ATOM 631 N N . LEU A 1 78 ? 22.955 -1.339 -14.690 1.00 49.41 78 LEU A N 1
ATOM 632 C CA . LEU A 1 78 ? 22.538 -0.320 -15.669 1.00 49.41 78 LEU A CA 1
ATOM 633 C C . LEU A 1 78 ? 21.494 -0.850 -16.677 1.00 49.41 78 LEU A C 1
ATOM 635 O O . LEU A 1 78 ? 20.593 -0.126 -17.095 1.00 49.41 78 LEU A O 1
ATOM 639 N N . CYS A 1 79 ? 21.605 -2.118 -17.077 1.00 48.25 79 CYS A N 1
ATOM 640 C CA . CYS A 1 79 ? 20.770 -2.746 -18.101 1.00 48.25 79 CYS A CA 1
ATOM 641 C C . CYS A 1 79 ? 19.387 -3.126 -17.556 1.00 48.25 79 CYS A C 1
ATOM 643 O O . CYS A 1 79 ? 18.408 -2.996 -18.281 1.00 48.25 79 CYS A O 1
ATOM 645 N N . VAL A 1 80 ? 19.269 -3.499 -16.276 1.00 50.88 80 VAL A N 1
ATOM 646 C CA . VAL A 1 80 ? 17.969 -3.716 -15.611 1.00 50.88 80 VAL A CA 1
ATOM 647 C C . VAL A 1 80 ? 17.159 -2.416 -15.533 1.00 50.88 80 VAL A C 1
ATOM 649 O O . VAL A 1 80 ? 15.942 -2.459 -15.676 1.00 50.88 80 VAL A O 1
ATOM 652 N N . LEU A 1 81 ? 17.815 -1.259 -15.381 1.00 45.44 81 LEU A N 1
ATOM 653 C CA . LEU A 1 81 ? 17.175 0.063 -15.464 1.00 45.44 81 LEU A CA 1
ATOM 654 C C . LEU A 1 81 ? 16.766 0.408 -16.912 1.00 45.44 81 LEU A C 1
ATOM 656 O O . LEU A 1 81 ? 15.640 0.832 -17.153 1.00 45.44 81 LEU A O 1
ATOM 660 N N . SER A 1 82 ? 17.635 0.141 -17.894 1.00 41.66 82 SER A N 1
ATOM 661 C CA . SER A 1 82 ? 17.408 0.459 -19.316 1.00 41.66 82 SER A CA 1
ATOM 662 C C . SER A 1 82 ? 16.414 -0.473 -20.042 1.00 41.66 82 SER A C 1
ATOM 664 O O . SER A 1 82 ? 15.686 -0.036 -20.938 1.00 41.66 82 SER A O 1
ATOM 666 N N . GLN A 1 83 ? 16.342 -1.761 -19.688 1.00 47.44 83 GLN A N 1
ATOM 667 C CA . GLN A 1 83 ? 15.508 -2.743 -20.401 1.00 47.44 83 GLN A CA 1
ATOM 668 C C . GLN A 1 83 ? 14.012 -2.635 -20.089 1.00 47.44 83 GLN A C 1
ATOM 670 O O . GLN A 1 83 ? 13.199 -3.131 -20.880 1.00 47.44 83 GLN A O 1
ATOM 675 N N . ILE A 1 84 ? 13.632 -1.913 -19.027 1.00 50.12 84 ILE A N 1
ATOM 676 C CA . ILE A 1 84 ? 12.234 -1.677 -18.628 1.00 50.12 84 ILE A CA 1
ATOM 677 C C . ILE A 1 84 ? 11.405 -1.071 -19.777 1.00 50.12 84 ILE A C 1
ATOM 679 O O . ILE A 1 84 ? 10.214 -1.357 -19.885 1.00 50.12 84 ILE A O 1
ATOM 683 N N . GLY A 1 85 ? 12.032 -0.343 -20.709 1.00 46.41 85 GLY A N 1
ATOM 684 C CA . GLY A 1 85 ? 11.346 0.315 -21.825 1.00 46.41 85 GLY A CA 1
ATOM 685 C C . GLY A 1 85 ? 11.301 -0.418 -23.175 1.00 46.41 85 GLY A C 1
ATOM 686 O O . GLY A 1 85 ? 10.660 0.087 -24.092 1.00 46.41 85 GLY A O 1
ATOM 687 N N . ARG A 1 86 ? 11.966 -1.572 -23.362 1.00 47.81 86 ARG A N 1
ATOM 688 C CA . ARG A 1 86 ? 12.159 -2.152 -24.718 1.00 47.81 86 ARG A CA 1
ATOM 689 C C . ARG A 1 86 ? 11.180 -3.249 -25.143 1.00 47.81 86 ARG A C 1
ATOM 691 O O . ARG A 1 86 ? 11.133 -3.561 -26.327 1.00 47.81 86 ARG A O 1
ATOM 698 N N . ASN A 1 87 ? 10.405 -3.836 -24.228 1.00 51.06 87 ASN A N 1
ATOM 699 C CA . ASN A 1 87 ? 9.527 -4.973 -24.540 1.00 51.06 87 ASN A CA 1
ATOM 700 C C . ASN A 1 87 ? 8.063 -4.659 -24.179 1.00 51.06 87 ASN A C 1
ATOM 702 O O . ASN A 1 87 ? 7.614 -4.891 -23.052 1.00 51.06 87 ASN A O 1
ATOM 706 N N . THR A 1 88 ? 7.322 -4.108 -25.143 1.00 51.16 88 THR A N 1
ATOM 707 C CA . THR A 1 88 ? 5.940 -3.616 -24.985 1.00 51.16 88 THR A CA 1
ATOM 708 C C . THR A 1 88 ? 4.964 -4.715 -24.553 1.00 51.16 88 THR A C 1
ATOM 710 O O . THR A 1 88 ? 4.169 -4.496 -23.643 1.00 51.16 88 THR A O 1
ATOM 713 N N . LEU A 1 89 ? 5.088 -5.934 -25.093 1.00 48.12 89 LEU A N 1
ATOM 714 C CA . LEU A 1 89 ? 4.186 -7.052 -24.771 1.00 48.12 89 LEU A CA 1
ATOM 715 C C . LEU A 1 89 ? 4.298 -7.555 -23.319 1.00 48.12 89 LEU A C 1
ATOM 717 O O . LEU A 1 89 ? 3.314 -8.019 -22.749 1.00 48.12 89 LEU A O 1
ATOM 721 N N . LYS A 1 90 ? 5.485 -7.475 -22.696 1.00 52.69 90 LYS A N 1
ATOM 722 C CA . LYS A 1 90 ? 5.680 -7.875 -21.286 1.00 52.69 90 LYS A CA 1
ATOM 723 C C . LYS A 1 90 ? 5.386 -6.739 -20.301 1.00 52.69 90 LYS A C 1
ATOM 725 O O . LYS A 1 90 ? 4.840 -7.019 -19.239 1.00 52.69 90 LYS A O 1
ATOM 730 N N . SER A 1 91 ? 5.644 -5.483 -20.685 1.00 54.88 91 SER A N 1
ATOM 731 C CA . SER A 1 91 ? 5.242 -4.282 -19.927 1.00 54.88 91 SER A CA 1
ATOM 732 C C . SER A 1 91 ? 3.747 -4.298 -19.561 1.00 54.88 91 SER A C 1
ATOM 734 O O . SER A 1 91 ? 3.371 -4.019 -18.420 1.00 54.88 91 SER A O 1
ATOM 736 N N . GLN A 1 92 ? 2.893 -4.742 -20.490 1.00 61.25 92 GLN A N 1
ATOM 737 C CA . GLN A 1 92 ? 1.445 -4.767 -20.281 1.00 61.25 92 GLN A CA 1
ATOM 738 C C . GLN A 1 92 ? 0.971 -5.779 -19.226 1.00 61.25 92 GLN A C 1
ATOM 740 O O . GLN A 1 92 ? -0.006 -5.503 -18.534 1.00 61.25 92 GLN A O 1
ATOM 745 N N . TRP A 1 93 ? 1.666 -6.905 -19.015 1.00 64.62 93 TRP A N 1
ATOM 746 C CA . TRP A 1 93 ? 1.283 -7.865 -17.965 1.00 64.62 93 TRP A CA 1
ATOM 747 C C . TRP A 1 93 ? 1.425 -7.271 -16.566 1.00 64.62 93 TRP A C 1
ATOM 749 O O . TRP A 1 93 ? 0.628 -7.559 -15.679 1.00 64.62 93 TRP A O 1
ATOM 759 N N . HIS A 1 94 ? 2.430 -6.427 -16.358 1.00 66.44 94 HIS A N 1
ATOM 760 C CA . HIS A 1 94 ? 2.699 -5.803 -15.065 1.00 66.44 94 HIS A CA 1
ATOM 761 C C . HIS A 1 94 ? 1.635 -4.761 -14.746 1.00 66.44 94 HIS A C 1
ATOM 763 O O . HIS A 1 94 ? 1.077 -4.772 -13.652 1.00 66.44 94 HIS A O 1
ATOM 769 N N . LEU A 1 95 ? 1.284 -3.948 -15.745 1.00 67.94 95 LEU A N 1
ATOM 770 C CA . LEU A 1 95 ? 0.155 -3.027 -15.670 1.00 67.94 95 LEU A CA 1
ATOM 771 C C . LEU A 1 95 ? -1.159 -3.777 -15.423 1.00 67.94 95 LEU A C 1
ATOM 773 O O . LEU A 1 95 ? -1.934 -3.358 -14.570 1.00 67.94 95 LEU A O 1
ATOM 777 N N . LEU A 1 96 ? -1.385 -4.914 -16.092 1.00 74.44 96 LEU A N 1
ATOM 778 C CA . LEU A 1 96 ? -2.566 -5.752 -15.882 1.00 74.44 96 LEU A CA 1
ATOM 779 C C . LEU A 1 96 ? -2.646 -6.285 -14.445 1.00 74.44 96 LEU A C 1
ATOM 781 O O . LEU A 1 96 ? -3.678 -6.124 -13.798 1.00 74.44 96 LEU A O 1
ATOM 785 N N . PHE A 1 97 ? -1.568 -6.871 -13.914 1.00 73.88 97 PHE A N 1
ATOM 786 C CA . PHE A 1 97 ? -1.534 -7.333 -12.523 1.00 73.88 97 PHE A CA 1
ATOM 787 C C . PHE A 1 97 ? -1.743 -6.179 -11.540 1.00 73.88 97 PHE A C 1
ATOM 789 O O . PHE A 1 97 ? -2.548 -6.307 -10.620 1.00 73.88 97 PHE A O 1
ATOM 796 N N . SER A 1 98 ? -1.077 -5.039 -11.744 1.00 73.81 98 SER A N 1
ATOM 797 C CA . SER A 1 98 ? -1.284 -3.844 -10.921 1.00 73.81 98 SER A CA 1
ATOM 798 C C . SER A 1 98 ? -2.731 -3.357 -10.967 1.00 73.81 98 SER A C 1
ATOM 800 O O . SER A 1 98 ? -3.287 -3.052 -9.916 1.00 73.81 98 SER A O 1
ATOM 802 N N . MET A 1 99 ? -3.371 -3.354 -12.140 1.00 77.56 99 MET A N 1
ATOM 803 C CA . MET A 1 99 ? -4.788 -3.017 -12.277 1.00 77.56 99 MET A CA 1
ATOM 804 C C . MET A 1 99 ? -5.680 -4.009 -11.527 1.00 77.56 99 MET A C 1
ATOM 806 O O . MET A 1 99 ? -6.538 -3.570 -10.771 1.00 77.56 99 MET A O 1
ATOM 810 N N . ILE A 1 100 ? -5.449 -5.321 -11.645 1.00 83.69 100 ILE A N 1
ATOM 811 C CA . ILE A 1 100 ? -6.228 -6.345 -10.925 1.00 83.69 100 ILE A CA 1
ATOM 812 C C . ILE A 1 100 ? -6.123 -6.152 -9.407 1.00 83.69 100 ILE A C 1
ATOM 814 O O . ILE A 1 100 ? -7.145 -6.118 -8.718 1.00 83.69 100 ILE A O 1
ATOM 818 N N . PHE A 1 101 ? -4.907 -5.992 -8.875 1.00 82.75 101 PHE A N 1
ATOM 819 C CA . PHE A 1 101 ? -4.703 -5.772 -7.441 1.00 82.75 101 PHE A CA 1
ATOM 820 C C . PHE A 1 101 ? -5.314 -4.451 -6.971 1.00 82.75 101 PHE A C 1
ATOM 822 O O . PHE A 1 101 ? -5.923 -4.412 -5.902 1.00 82.75 101 PHE A O 1
ATOM 829 N N . GLN A 1 102 ? -5.214 -3.392 -7.775 1.00 80.44 102 GLN A N 1
ATOM 830 C CA . GLN A 1 102 ? -5.817 -2.102 -7.457 1.00 80.44 102 GLN A CA 1
ATOM 831 C C . GLN A 1 102 ? -7.350 -2.171 -7.483 1.00 80.44 102 GLN A C 1
ATOM 833 O O . GLN A 1 102 ? -7.999 -1.650 -6.580 1.00 80.44 102 GLN A O 1
ATOM 838 N N . SER A 1 103 ? -7.946 -2.850 -8.465 1.00 84.69 103 SER A N 1
ATOM 839 C CA . SER A 1 103 ? -9.391 -3.085 -8.530 1.00 84.69 103 SER A CA 1
ATOM 840 C C . SER A 1 103 ? -9.874 -3.894 -7.331 1.00 84.69 103 SER A C 1
ATOM 842 O O . SER A 1 103 ? -10.854 -3.509 -6.697 1.00 84.69 103 SER A O 1
ATOM 844 N N . ALA A 1 104 ? -9.162 -4.965 -6.964 1.00 87.75 104 ALA A N 1
ATOM 845 C CA . ALA A 1 104 ? -9.460 -5.729 -5.757 1.00 87.75 104 ALA A CA 1
ATOM 846 C C . ALA A 1 104 ? -9.386 -4.833 -4.511 1.00 87.75 104 ALA A C 1
ATOM 848 O O . ALA A 1 104 ? -10.325 -4.799 -3.720 1.00 87.75 104 ALA A O 1
ATOM 849 N N . PHE A 1 105 ? -8.318 -4.047 -4.368 1.00 85.50 105 PHE A N 1
ATOM 850 C CA . PHE A 1 105 ? -8.152 -3.107 -3.262 1.00 85.50 105 PHE A CA 1
ATOM 851 C C . PHE A 1 105 ? -9.316 -2.110 -3.164 1.00 85.50 105 PHE A C 1
ATOM 853 O O . PHE A 1 105 ? -9.855 -1.918 -2.075 1.00 85.50 105 PHE A O 1
ATOM 860 N N . LEU A 1 106 ? -9.751 -1.524 -4.284 1.00 86.31 106 LEU A N 1
ATOM 861 C CA . LEU A 1 106 ? -10.890 -0.604 -4.324 1.00 86.31 106 LEU A CA 1
ATOM 862 C C . LEU A 1 106 ? -12.207 -1.292 -3.943 1.00 86.31 106 LEU A C 1
ATOM 864 O O . LEU A 1 106 ? -12.995 -0.711 -3.198 1.00 86.31 106 LEU A O 1
ATOM 868 N N . LEU A 1 107 ? -12.428 -2.532 -4.390 1.00 89.88 107 LEU A N 1
ATOM 869 C CA . LEU A 1 107 ? -13.596 -3.329 -4.002 1.00 89.88 107 LEU A CA 1
ATOM 870 C C . LEU A 1 107 ? -13.618 -3.597 -2.493 1.00 89.88 107 LEU A C 1
ATOM 872 O O . LEU A 1 107 ? -14.640 -3.368 -1.847 1.00 89.88 107 LEU A O 1
ATOM 876 N N . PHE A 1 108 ? -12.492 -4.019 -1.908 1.00 88.81 108 PHE A N 1
ATOM 877 C CA . PHE A 1 108 ? -12.384 -4.224 -0.460 1.00 88.81 108 PHE A CA 1
ATOM 878 C C . PHE A 1 108 ? -12.543 -2.918 0.321 1.00 88.81 108 PHE A C 1
ATOM 880 O O . PHE A 1 108 ? -13.195 -2.902 1.364 1.00 88.81 108 PHE A O 1
ATOM 887 N N . HIS A 1 109 ? -11.994 -1.815 -0.188 1.00 86.19 109 HIS A N 1
ATOM 888 C CA . HIS A 1 109 ? -12.148 -0.498 0.420 1.00 86.19 109 HIS A CA 1
ATOM 889 C C . HIS A 1 109 ? -13.615 -0.047 0.430 1.00 86.19 109 HIS A C 1
ATOM 891 O O . HIS A 1 109 ? -14.125 0.400 1.458 1.00 86.19 109 HIS A O 1
ATOM 897 N N . TRP A 1 110 ? -14.321 -0.222 -0.690 1.00 89.25 110 TRP A N 1
ATOM 898 C CA . TRP A 1 110 ? -15.748 0.069 -0.791 1.00 89.25 110 TRP A CA 1
ATOM 899 C C . TRP A 1 110 ? -16.590 -0.823 0.131 1.00 89.25 110 TRP A C 1
ATOM 901 O O . TRP A 1 110 ? -17.453 -0.318 0.851 1.00 89.25 110 TRP A O 1
ATOM 911 N N . ALA A 1 111 ? -16.300 -2.127 0.178 1.00 89.31 111 ALA A N 1
ATOM 912 C CA . ALA A 1 111 ? -16.963 -3.053 1.093 1.00 89.31 111 ALA A CA 1
ATOM 913 C C . ALA A 1 111 ? -16.761 -2.634 2.559 1.00 89.31 111 ALA A C 1
ATOM 915 O O . ALA A 1 111 ? -17.714 -2.599 3.333 1.00 89.31 111 ALA A O 1
ATOM 916 N N . MET A 1 112 ? -15.542 -2.234 2.932 1.00 86.38 112 MET A N 1
ATOM 917 C CA . MET A 1 112 ? -15.238 -1.736 4.274 1.00 86.38 112 MET A CA 1
ATOM 918 C C . MET A 1 112 ? -16.015 -0.459 4.611 1.00 86.38 112 MET A C 1
ATOM 920 O O . MET A 1 112 ? -16.529 -0.341 5.722 1.00 86.38 112 MET A O 1
ATOM 924 N N . LEU A 1 113 ? -16.130 0.486 3.671 1.00 86.50 113 LEU A N 1
ATOM 925 C CA . LEU A 1 113 ? -16.944 1.695 3.845 1.00 86.50 113 LEU A CA 1
ATOM 926 C C . LEU A 1 113 ? -18.406 1.345 4.130 1.00 86.50 113 LEU A C 1
ATOM 928 O O . LEU A 1 113 ? -18.976 1.854 5.094 1.00 86.50 113 LEU A O 1
ATOM 932 N N . LYS A 1 114 ? -18.990 0.453 3.324 1.00 89.75 114 LYS A N 1
ATOM 933 C CA . LYS A 1 114 ? -20.385 0.022 3.471 1.00 8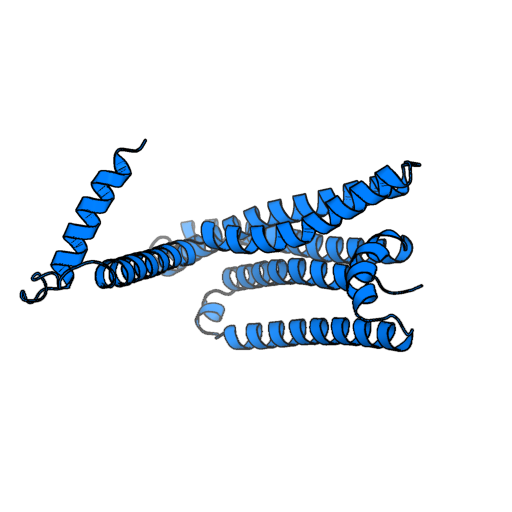9.75 114 LYS A CA 1
ATOM 934 C C . LYS A 1 114 ? -20.643 -0.678 4.799 1.00 89.75 114 LYS A C 1
ATOM 936 O O . LYS A 1 114 ? -21.531 -0.263 5.538 1.00 89.75 114 LYS A O 1
ATOM 941 N N . VAL A 1 115 ? -19.817 -1.662 5.147 1.00 88.75 115 VAL A N 1
ATOM 942 C CA . VAL A 1 115 ? -19.956 -2.399 6.410 1.00 88.75 115 VAL A CA 1
ATOM 943 C C . VAL A 1 115 ? -19.790 -1.466 7.612 1.00 88.75 115 VAL A C 1
ATOM 945 O O . VAL A 1 115 ? -20.543 -1.574 8.578 1.00 88.75 115 VAL A O 1
ATOM 948 N N . ASN A 1 116 ? -18.847 -0.519 7.567 1.00 84.12 116 ASN A N 1
ATOM 949 C CA . ASN A 1 116 ? -18.679 0.454 8.648 1.00 84.12 116 ASN A CA 1
ATOM 950 C C . ASN A 1 116 ? -19.902 1.367 8.809 1.00 84.12 116 ASN A C 1
ATOM 952 O O . ASN A 1 116 ? -20.290 1.637 9.944 1.00 84.12 116 ASN A O 1
ATOM 956 N N . GLN A 1 117 ? -20.520 1.815 7.710 1.00 86.50 117 GLN A N 1
ATOM 957 C CA . GLN A 1 117 ? -21.750 2.617 7.753 1.00 86.50 117 GLN A CA 1
ATOM 958 C C . GLN A 1 117 ? -22.903 1.839 8.401 1.00 86.50 117 GLN A C 1
ATOM 960 O O . GLN A 1 117 ? -23.501 2.318 9.362 1.00 86.50 117 GLN A O 1
ATOM 965 N N . GLU A 1 118 ? -23.153 0.609 7.946 1.00 87.50 118 GLU A N 1
ATOM 966 C CA . GLU A 1 118 ? -24.216 -0.249 8.488 1.00 87.50 118 GLU A CA 1
ATOM 967 C C . GLU A 1 118 ? -24.005 -0.550 9.976 1.00 87.50 118 GLU A C 1
ATOM 969 O O . GLU A 1 118 ? -24.919 -0.441 10.796 1.00 87.50 118 GLU A O 1
ATOM 974 N N . LYS A 1 119 ? -22.770 -0.888 10.362 1.00 82.94 119 LYS A N 1
ATOM 975 C CA . LYS A 1 119 ? -22.423 -1.130 11.764 1.00 82.94 119 LYS A CA 1
ATOM 976 C C . LYS A 1 119 ? -22.617 0.127 12.601 1.00 82.94 119 LYS A C 1
ATOM 978 O O . LYS A 1 119 ? -23.181 0.032 13.688 1.00 82.94 119 LYS A O 1
ATOM 983 N N . GLN A 1 120 ? -22.194 1.293 12.117 1.00 81.19 120 GLN A N 1
ATOM 984 C CA . GLN A 1 120 ? -22.363 2.553 12.837 1.00 81.19 120 GLN A CA 1
ATOM 985 C C . GLN A 1 120 ? -23.839 2.828 13.162 1.00 81.19 120 GLN A C 1
ATOM 987 O O . GLN A 1 120 ? -24.141 3.191 14.299 1.00 81.19 120 GLN A O 1
ATOM 992 N N . GLU A 1 121 ? -24.757 2.591 12.222 1.00 83.75 121 GLU A N 1
ATOM 993 C CA . GLU A 1 121 ? -26.201 2.738 12.453 1.00 83.75 121 GLU A CA 1
ATOM 994 C C . GLU A 1 121 ? -26.722 1.777 13.535 1.00 83.75 121 GLU A C 1
ATOM 996 O O . GLU A 1 121 ? -27.411 2.199 14.469 1.00 83.75 121 GLU A O 1
ATOM 1001 N N . ILE A 1 122 ? -26.341 0.496 13.464 1.00 81.94 122 ILE A N 1
ATOM 1002 C CA . ILE A 1 122 ? -26.739 -0.526 14.447 1.00 81.94 122 ILE A CA 1
ATOM 1003 C C . ILE A 1 122 ? -26.194 -0.186 15.844 1.00 81.94 122 ILE A C 1
ATOM 1005 O O . ILE A 1 122 ? -26.916 -0.273 16.841 1.00 81.94 122 ILE A O 1
ATOM 1009 N N . TYR A 1 123 ? -24.930 0.234 15.937 1.00 73.88 123 TYR A N 1
ATOM 1010 C CA . TYR A 1 123 ? -24.277 0.534 17.212 1.00 73.88 123 TYR A CA 1
ATOM 1011 C C . TYR A 1 123 ? -24.852 1.774 17.891 1.00 73.88 123 TYR A C 1
ATOM 1013 O O . TYR A 1 123 ? -25.106 1.731 19.097 1.00 73.88 123 TYR A O 1
ATOM 1021 N N . VAL A 1 124 ? -25.110 2.846 17.133 1.00 76.50 124 VAL A N 1
ATOM 1022 C CA . VAL A 1 124 ? -25.781 4.047 17.659 1.00 76.50 124 VAL A CA 1
ATOM 1023 C C . VAL A 1 124 ? -27.151 3.685 18.235 1.00 76.50 124 VAL A C 1
ATOM 1025 O O . VAL A 1 124 ? -27.531 4.213 19.277 1.00 76.50 124 VAL A O 1
ATOM 1028 N N . LYS A 1 125 ? -27.863 2.741 17.609 1.00 78.81 125 LYS A N 1
ATOM 1029 C CA . LYS A 1 125 ? -29.207 2.334 18.027 1.00 78.81 125 LYS A CA 1
ATOM 1030 C C . LYS A 1 125 ? -29.235 1.372 19.222 1.00 78.81 125 LYS A C 1
ATOM 1032 O O . LYS A 1 125 ? -30.217 1.388 19.958 1.00 78.81 125 LYS A O 1
ATOM 1037 N N . HIS A 1 126 ? -28.255 0.478 19.387 1.00 76.44 126 HIS A N 1
ATOM 1038 C CA . HIS A 1 126 ? -28.364 -0.655 20.334 1.00 76.44 126 HIS A CA 1
ATOM 1039 C C . HIS A 1 126 ? -27.305 -0.686 21.440 1.00 76.44 126 HIS A C 1
ATOM 1041 O O . HIS A 1 126 ? -27.537 -1.294 22.480 1.00 76.44 126 HIS A O 1
ATOM 1047 N N . TYR A 1 127 ? -26.160 -0.027 21.256 1.00 69.62 127 TYR A N 1
ATOM 1048 C CA . TYR A 1 127 ? -24.987 -0.211 22.121 1.00 69.62 127 TYR A CA 1
ATOM 1049 C C . TYR A 1 127 ? -24.357 1.108 22.576 1.00 69.62 127 TYR A C 1
ATOM 1051 O O . TYR A 1 127 ? -23.192 1.131 22.981 1.00 69.62 127 TYR A O 1
ATOM 1059 N N . TYR A 1 128 ? -25.125 2.204 22.546 1.00 68.56 128 TYR A N 1
ATOM 1060 C CA . TYR A 1 128 ? -24.653 3.552 22.883 1.00 68.56 128 TYR A CA 1
ATOM 1061 C C . TYR A 1 128 ? -23.987 3.646 24.271 1.00 68.56 128 TYR A C 1
ATOM 1063 O O . TYR A 1 128 ? -23.103 4.474 24.480 1.00 68.56 128 TYR A O 1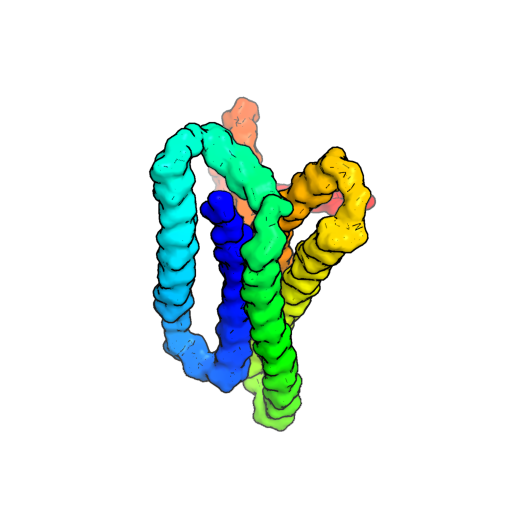
ATOM 1071 N N . SER A 1 129 ? -24.366 2.770 25.208 1.00 73.19 129 SER A N 1
ATOM 1072 C CA . SER A 1 129 ? -23.821 2.707 26.569 1.00 73.19 129 SER A CA 1
ATOM 1073 C C . SER A 1 129 ? -22.470 1.986 26.695 1.00 73.19 129 SER A C 1
ATOM 1075 O O . SER A 1 129 ? -21.823 2.102 27.733 1.00 73.19 129 SER A O 1
ATOM 1077 N N . SER A 1 130 ? -22.015 1.254 25.673 1.00 76.75 130 SER A N 1
ATOM 1078 C CA . SER A 1 130 ? -20.783 0.455 25.741 1.00 76.75 130 SER A CA 1
ATOM 1079 C C . SER A 1 130 ? -19.578 1.177 25.119 1.00 76.75 130 SER A C 1
ATOM 1081 O O . SER A 1 130 ? -19.626 1.659 23.987 1.00 76.75 130 SER A O 1
ATOM 1083 N N . LEU A 1 131 ? -18.469 1.255 25.866 1.00 77.88 131 LEU A N 1
ATOM 1084 C CA . LEU A 1 131 ? -17.253 1.969 25.447 1.00 77.88 131 LEU A CA 1
ATOM 1085 C C . LEU A 1 131 ? -16.394 1.181 24.443 1.00 77.88 131 LEU A C 1
ATOM 1087 O O . LEU A 1 131 ? -15.8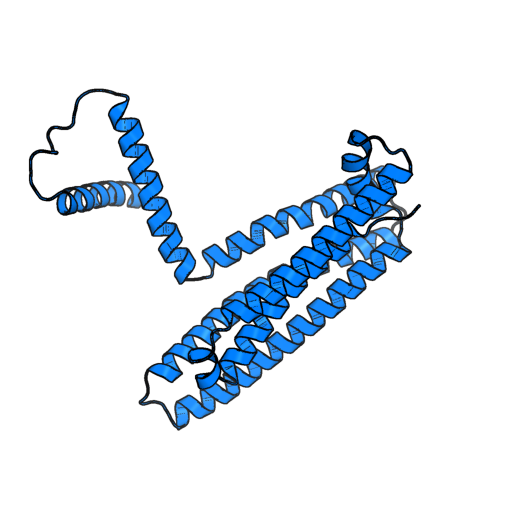26 1.786 23.535 1.00 77.88 131 LEU A O 1
ATOM 1091 N N . SER A 1 132 ? -16.314 -0.148 24.579 1.00 76.94 132 SER A N 1
ATOM 1092 C CA . SER A 1 132 ? -15.451 -0.999 23.737 1.00 76.94 132 SER A CA 1
ATOM 1093 C C . SER A 1 132 ? -15.843 -0.952 22.245 1.00 76.94 132 SER A C 1
ATOM 1095 O O . SER A 1 132 ? -14.993 -0.590 21.426 1.00 76.94 132 SER A O 1
ATOM 1097 N N . PRO A 1 133 ? -17.123 -1.146 21.857 1.00 72.81 133 PRO A N 1
ATOM 1098 C CA . PRO A 1 133 ? -17.520 -1.079 20.448 1.00 72.81 133 PRO A CA 1
ATOM 1099 C C . PRO A 1 133 ? -17.322 0.314 19.838 1.00 72.81 133 PRO A C 1
ATOM 1101 O O . PRO A 1 133 ? -16.966 0.460 18.669 1.00 72.81 133 PRO A O 1
ATOM 1104 N N . ARG A 1 134 ? -17.500 1.367 20.645 1.00 75.62 134 ARG A N 1
ATOM 1105 C CA . ARG A 1 134 ? -17.316 2.757 20.214 1.00 75.62 134 ARG A CA 1
ATOM 1106 C C . ARG A 1 134 ? -15.848 3.075 19.928 1.00 75.62 134 ARG A C 1
ATOM 1108 O O . ARG A 1 134 ? -15.552 3.761 18.948 1.00 75.62 134 ARG A O 1
ATOM 1115 N N . PHE A 1 135 ? -14.940 2.564 20.759 1.00 80.38 135 PHE A N 1
ATOM 1116 C CA . PHE A 1 135 ? -13.502 2.674 20.530 1.00 80.38 135 PHE A CA 1
ATOM 1117 C C . PHE A 1 135 ? -13.102 1.979 19.224 1.00 80.38 135 PHE A C 1
ATOM 1119 O O . PHE A 1 135 ? -12.418 2.582 18.398 1.00 80.38 135 PHE A O 1
ATOM 1126 N N . GLN A 1 136 ? -13.620 0.774 18.987 1.00 75.50 136 GLN A N 1
ATOM 1127 C CA . GLN A 1 136 ? -13.303 -0.012 17.799 1.00 75.50 136 GLN A CA 1
ATOM 1128 C C . GLN A 1 136 ? -13.764 0.654 16.494 1.00 75.50 136 GLN A C 1
ATOM 1130 O O . GLN A 1 136 ? -12.984 0.762 15.552 1.00 75.50 136 GLN A O 1
ATOM 1135 N N . ILE A 1 137 ? -15.001 1.161 16.430 1.00 77.12 137 ILE A N 1
ATOM 1136 C CA . ILE A 1 137 ? -15.475 1.923 15.258 1.00 77.12 137 ILE A CA 1
ATOM 1137 C C . ILE A 1 137 ? -14.575 3.141 15.033 1.00 77.12 137 ILE A C 1
ATOM 1139 O O . ILE A 1 137 ? -14.205 3.449 13.901 1.00 77.12 137 ILE A O 1
ATOM 1143 N N . GLY A 1 138 ? -14.170 3.815 16.114 1.00 79.94 138 GLY A N 1
ATOM 1144 C CA . GLY A 1 138 ? -13.225 4.925 16.054 1.00 79.94 138 GLY A CA 1
ATOM 1145 C C . GLY A 1 138 ? -11.869 4.526 15.464 1.00 79.94 138 GLY A C 1
ATOM 1146 O O . GLY A 1 138 ? -11.318 5.266 14.647 1.00 79.94 138 GLY A O 1
ATOM 1147 N N . GLU A 1 139 ? -11.334 3.364 15.835 1.00 80.38 139 GLU A N 1
ATOM 1148 C CA . GLU A 1 139 ? -10.100 2.827 15.254 1.00 80.38 139 GLU A CA 1
ATOM 1149 C C . GLU A 1 139 ? -10.269 2.395 13.797 1.00 80.38 139 GLU A C 1
ATOM 1151 O O . GLU A 1 139 ? -9.418 2.726 12.972 1.00 80.38 139 GLU A O 1
ATOM 1156 N N . ASN A 1 140 ? -11.385 1.758 13.444 1.00 80.38 140 ASN A N 1
ATOM 1157 C CA . ASN A 1 140 ? -11.687 1.370 12.067 1.00 80.38 140 ASN A CA 1
ATOM 1158 C C . ASN A 1 140 ? -11.844 2.594 11.160 1.00 80.38 140 ASN A C 1
ATOM 1160 O O . ASN A 1 140 ? -11.291 2.606 10.065 1.00 80.38 140 ASN A O 1
ATOM 1164 N N . ILE A 1 141 ? -12.495 3.668 11.622 1.00 80.94 141 ILE A N 1
ATOM 1165 C CA . ILE A 1 141 ? -12.592 4.938 10.883 1.00 80.94 141 ILE A CA 1
ATOM 1166 C C . ILE A 1 141 ? -11.207 5.576 10.708 1.00 80.94 141 ILE A C 1
ATOM 1168 O O . ILE A 1 141 ? -10.895 6.094 9.633 1.00 80.94 141 ILE A O 1
ATOM 1172 N N . LYS A 1 142 ? -10.350 5.549 11.738 1.00 83.25 142 LYS A N 1
ATOM 1173 C CA . LYS A 1 142 ? -8.964 6.039 11.625 1.00 83.25 142 LYS A CA 1
ATOM 1174 C C . LYS A 1 142 ? -8.163 5.208 10.617 1.00 83.25 142 LYS A C 1
ATOM 1176 O O . LYS A 1 142 ? -7.482 5.785 9.771 1.00 83.25 142 LYS A O 1
ATOM 1181 N N . GLY A 1 143 ? -8.280 3.882 10.674 1.00 81.25 143 GLY A N 1
ATOM 1182 C CA . GLY A 1 143 ? -7.661 2.959 9.722 1.00 81.25 143 GLY A CA 1
ATOM 1183 C C . GLY A 1 143 ? -8.162 3.186 8.297 1.00 81.25 143 GLY A C 1
ATOM 1184 O O . GLY A 1 143 ? -7.369 3.272 7.368 1.00 81.25 143 GLY A O 1
ATOM 1185 N N . LEU A 1 144 ? -9.461 3.405 8.125 1.00 82.19 144 LEU A N 1
ATOM 1186 C CA . LEU A 1 144 ? -10.074 3.705 6.838 1.00 82.19 144 LEU A CA 1
ATOM 1187 C C . LEU A 1 144 ? -9.567 5.030 6.248 1.00 82.19 144 LEU A C 1
ATOM 1189 O O . LEU A 1 144 ? -9.277 5.085 5.058 1.00 82.19 144 LEU A O 1
ATOM 1193 N N . LYS A 1 145 ? -9.392 6.083 7.059 1.00 84.00 145 LYS A N 1
ATOM 1194 C CA . LYS A 1 145 ? -8.781 7.352 6.608 1.00 84.00 145 LYS A CA 1
ATOM 1195 C C . LYS A 1 145 ? -7.332 7.163 6.146 1.00 84.00 145 LYS A C 1
ATOM 1197 O O . LYS A 1 145 ? -6.919 7.750 5.142 1.00 84.00 145 LYS A O 1
ATOM 1202 N N . LEU A 1 146 ? -6.568 6.329 6.853 1.00 83.88 146 LEU A N 1
ATOM 1203 C CA . LEU A 1 146 ? -5.214 5.949 6.444 1.00 83.88 146 LEU A CA 1
ATOM 1204 C C . LEU A 1 146 ? -5.236 5.205 5.099 1.00 83.88 146 LEU A C 1
ATOM 1206 O O . LEU A 1 146 ? -4.492 5.554 4.188 1.00 83.88 146 LEU A O 1
ATOM 1210 N N . VAL A 1 147 ? -6.129 4.227 4.948 1.00 83.25 147 VAL A N 1
ATOM 1211 C CA . VAL A 1 147 ? -6.293 3.456 3.707 1.00 83.25 147 VAL A CA 1
ATOM 1212 C C . VAL A 1 147 ? -6.734 4.351 2.548 1.00 83.25 147 VAL A C 1
ATOM 1214 O O . VAL A 1 147 ? -6.207 4.225 1.451 1.00 83.25 147 VAL A O 1
ATOM 1217 N N . MET A 1 148 ? -7.668 5.278 2.775 1.00 83.88 148 MET A N 1
ATOM 1218 C CA . MET A 1 148 ? -8.182 6.191 1.749 1.00 83.88 148 MET A CA 1
ATOM 1219 C C . MET A 1 148 ? -7.087 7.128 1.231 1.00 83.88 148 MET A C 1
ATOM 1221 O O . MET A 1 148 ? -6.960 7.352 0.032 1.00 83.88 148 MET A O 1
ATOM 1225 N N . SER A 1 149 ? -6.257 7.655 2.127 1.00 84.44 149 SER A N 1
ATOM 1226 C CA . SER A 1 149 ? -5.129 8.498 1.726 1.00 84.44 149 SER A CA 1
ATOM 1227 C C . SER A 1 149 ? -4.041 7.704 0.988 1.00 84.44 149 SER A C 1
ATOM 1229 O O . SER A 1 149 ? -3.515 8.188 -0.012 1.00 84.44 149 SER A O 1
ATOM 1231 N N . LEU A 1 150 ? -3.779 6.453 1.388 1.00 81.94 150 LEU A N 1
ATOM 1232 C CA . LEU A 1 150 ? -2.936 5.527 0.617 1.00 81.94 150 LEU A CA 1
ATOM 1233 C C . LEU A 1 150 ? -3.530 5.206 -0.762 1.00 81.94 150 LEU A C 1
ATOM 1235 O O . LEU A 1 150 ? -2.792 5.141 -1.743 1.00 81.94 150 LEU A O 1
ATOM 1239 N N . ALA A 1 151 ? -4.854 5.056 -0.856 1.00 82.50 151 ALA A N 1
ATOM 1240 C CA . ALA A 1 151 ? -5.556 4.802 -2.110 1.00 82.50 151 ALA A CA 1
ATOM 1241 C C . ALA A 1 151 ? -5.314 5.922 -3.125 1.00 82.50 151 ALA A C 1
ATOM 1243 O O . ALA A 1 151 ? -5.033 5.637 -4.284 1.00 82.50 151 ALA A O 1
ATOM 1244 N N . ILE A 1 152 ? -5.371 7.185 -2.689 1.00 85.50 152 ILE A N 1
ATOM 1245 C CA . ILE A 1 152 ? -5.112 8.346 -3.553 1.00 85.50 152 ILE A CA 1
ATOM 1246 C C . ILE A 1 152 ? -3.681 8.297 -4.100 1.00 85.50 152 ILE A C 1
ATOM 1248 O O . ILE A 1 152 ? -3.485 8.451 -5.303 1.00 85.50 152 ILE A O 1
ATOM 1252 N N . ILE A 1 153 ? -2.689 8.023 -3.244 1.00 84.12 153 ILE A N 1
ATOM 1253 C CA . ILE A 1 153 ? -1.280 7.903 -3.655 1.00 84.12 153 ILE A CA 1
ATOM 1254 C C . ILE A 1 153 ? -1.114 6.782 -4.692 1.00 84.12 153 ILE A C 1
ATOM 1256 O O . ILE A 1 153 ? -0.478 6.986 -5.723 1.00 84.12 153 ILE A O 1
ATOM 1260 N N . LEU A 1 154 ? -1.729 5.621 -4.449 1.00 79.50 154 LEU A N 1
ATOM 1261 C CA . LEU A 1 154 ? -1.699 4.478 -5.364 1.00 79.50 154 LEU A CA 1
ATOM 1262 C C . LEU A 1 154 ? -2.389 4.765 -6.704 1.00 79.50 154 LEU A C 1
ATOM 1264 O O . LEU A 1 154 ? -1.863 4.394 -7.750 1.00 79.50 154 LEU A O 1
ATOM 1268 N N . ILE A 1 155 ? -3.540 5.443 -6.694 1.00 83.44 155 ILE A N 1
ATOM 1269 C CA . ILE A 1 155 ? -4.257 5.824 -7.918 1.00 83.44 155 ILE A CA 1
ATOM 1270 C C . ILE A 1 155 ? -3.428 6.821 -8.727 1.00 83.44 155 ILE A C 1
ATOM 1272 O O . ILE A 1 155 ? -3.290 6.637 -9.932 1.00 83.44 155 ILE A O 1
ATOM 1276 N N . MET A 1 156 ? -2.849 7.842 -8.086 1.00 84.81 156 MET A N 1
ATOM 1277 C CA . MET A 1 156 ? -1.985 8.806 -8.776 1.00 84.81 156 MET A CA 1
ATOM 1278 C C . MET A 1 156 ? -0.757 8.124 -9.385 1.00 84.81 156 MET A C 1
ATOM 1280 O O . MET A 1 156 ? -0.422 8.385 -10.537 1.00 84.81 156 MET A O 1
ATOM 1284 N N . ALA A 1 157 ? -0.127 7.208 -8.647 1.00 78.81 157 ALA A N 1
ATOM 1285 C CA . ALA A 1 157 ? 0.984 6.404 -9.144 1.00 78.81 157 ALA A CA 1
ATOM 1286 C C . ALA A 1 157 ? 0.594 5.579 -10.378 1.00 78.81 157 ALA A C 1
ATOM 1288 O O . ALA A 1 157 ? 1.288 5.612 -11.393 1.00 78.81 157 ALA A O 1
ATOM 1289 N N . LEU A 1 158 ? -0.533 4.865 -10.310 1.00 77.75 158 LEU A N 1
ATOM 1290 C CA . LEU A 1 158 ? -1.019 4.047 -11.416 1.00 77.75 158 LEU A CA 1
ATOM 1291 C C . LEU A 1 158 ? -1.397 4.907 -12.629 1.00 77.75 158 LEU A C 1
ATOM 1293 O O . LEU A 1 158 ? -1.061 4.550 -13.753 1.00 77.75 158 LEU A O 1
ATOM 1297 N N . ALA A 1 159 ? -2.049 6.050 -12.409 1.00 82.19 159 ALA A N 1
ATOM 1298 C CA . ALA A 1 159 ? -2.415 6.983 -13.468 1.00 82.19 159 ALA A CA 1
ATOM 1299 C C . ALA A 1 159 ? -1.180 7.530 -14.194 1.00 82.19 159 ALA A C 1
ATOM 1301 O O . ALA A 1 159 ? -1.175 7.570 -15.420 1.00 82.19 159 ALA A O 1
ATOM 1302 N N . LEU A 1 160 ? -0.117 7.884 -13.461 1.00 79.06 160 LEU A N 1
ATOM 1303 C CA . LEU A 1 160 ? 1.156 8.309 -14.050 1.00 79.06 160 LEU A CA 1
ATOM 1304 C C . LEU A 1 160 ? 1.792 7.197 -14.896 1.00 79.06 160 LEU A C 1
ATOM 1306 O O . LEU A 1 160 ? 2.198 7.447 -16.030 1.00 79.06 160 LEU A O 1
ATOM 1310 N N . LEU A 1 161 ? 1.820 5.960 -14.385 1.00 74.62 161 LEU A N 1
ATOM 1311 C CA . LEU A 1 161 ? 2.355 4.806 -15.117 1.00 74.62 161 LEU A CA 1
ATOM 1312 C C . LEU A 1 161 ? 1.556 4.511 -16.399 1.00 74.62 161 LEU A C 1
ATOM 1314 O O . LEU A 1 161 ? 2.145 4.262 -17.452 1.00 74.62 161 LEU A O 1
ATOM 1318 N N . LEU A 1 162 ? 0.222 4.570 -16.331 1.00 76.06 162 LEU A N 1
ATOM 1319 C CA . LEU A 1 162 ? -0.660 4.362 -17.483 1.00 76.06 162 LEU A CA 1
ATOM 1320 C C . LEU A 1 162 ? -0.547 5.496 -18.506 1.00 76.06 162 LEU A C 1
ATOM 1322 O O . LEU A 1 162 ? -0.441 5.218 -19.699 1.00 76.06 162 LEU A O 1
ATOM 1326 N N . ALA A 1 163 ? -0.522 6.754 -18.056 1.00 77.88 163 ALA A N 1
ATOM 1327 C CA . ALA A 1 163 ? -0.355 7.918 -18.923 1.00 77.88 163 ALA A CA 1
ATOM 1328 C C . ALA A 1 163 ? 0.963 7.843 -19.698 1.00 77.88 163 ALA A C 1
ATOM 1330 O O . ALA A 1 163 ? 0.988 8.088 -20.904 1.00 77.88 163 ALA A O 1
ATOM 1331 N N . HIS A 1 164 ? 2.043 7.423 -19.035 1.00 71.88 164 HIS A N 1
ATOM 1332 C CA . HIS A 1 164 ? 3.310 7.193 -19.710 1.00 71.88 164 HIS A CA 1
ATOM 1333 C C . HIS A 1 164 ? 3.235 6.026 -20.701 1.00 71.88 164 HIS A C 1
ATOM 1335 O O . HIS A 1 164 ? 3.717 6.152 -21.824 1.00 71.88 164 HIS A O 1
ATOM 1341 N N . SER A 1 165 ? 2.659 4.881 -20.314 1.00 70.88 165 SER A N 1
ATOM 1342 C CA . SER A 1 165 ? 2.519 3.736 -21.229 1.00 70.88 165 SER A CA 1
ATOM 1343 C C . SER A 1 165 ? 1.748 4.121 -22.491 1.00 70.88 165 SER A C 1
ATOM 1345 O O . SER A 1 165 ? 2.154 3.760 -23.592 1.00 70.88 165 SER A O 1
ATOM 1347 N N . TRP A 1 166 ? 0.668 4.886 -22.331 1.00 74.50 166 TRP A N 1
ATOM 1348 C CA . TRP A 1 166 ? -0.139 5.383 -23.439 1.00 74.50 166 TRP A CA 1
ATOM 1349 C C . TRP A 1 166 ? 0.634 6.375 -24.313 1.00 74.50 166 TRP A C 1
ATOM 1351 O O . TRP A 1 166 ? 0.584 6.280 -25.537 1.00 74.50 166 TRP A O 1
ATOM 1361 N N . TYR A 1 167 ? 1.380 7.300 -23.703 1.00 73.44 167 TYR A N 1
ATOM 1362 C CA . TYR A 1 167 ? 2.202 8.256 -24.440 1.00 73.44 167 TYR A CA 1
ATOM 1363 C C . TYR A 1 167 ? 3.281 7.543 -25.267 1.00 73.44 167 TYR A C 1
ATOM 1365 O O . TYR A 1 167 ? 3.420 7.825 -26.457 1.00 73.44 167 TYR A O 1
ATOM 1373 N N . TRP A 1 168 ? 3.986 6.576 -24.670 1.00 69.56 168 TRP A N 1
ATOM 1374 C CA . TRP A 1 168 ? 5.036 5.792 -25.329 1.00 69.56 168 TRP A CA 1
ATOM 1375 C C . TRP A 1 168 ? 4.544 5.072 -26.589 1.00 69.56 168 TRP A C 1
ATOM 1377 O O . TRP A 1 168 ? 5.250 5.027 -27.594 1.00 69.56 168 TRP A O 1
ATOM 1387 N N . GLU A 1 169 ? 3.336 4.511 -26.532 1.00 69.44 169 GLU A N 1
ATOM 1388 C CA . GLU A 1 169 ? 2.750 3.747 -27.635 1.00 69.44 169 GLU A CA 1
ATOM 1389 C C . GLU A 1 169 ? 2.234 4.647 -28.770 1.00 69.44 169 GLU A C 1
ATOM 1391 O O . GLU A 1 169 ? 2.285 4.249 -29.929 1.00 69.44 169 GLU A O 1
ATOM 1396 N N . ASN A 1 170 ? 1.799 5.874 -28.457 1.00 71.62 170 ASN A N 1
ATOM 1397 C CA . ASN A 1 170 ? 1.125 6.758 -29.416 1.00 71.62 170 ASN A CA 1
ATOM 1398 C C . ASN A 1 170 ? 1.978 7.917 -29.954 1.00 71.62 170 ASN A C 1
ATOM 1400 O O . ASN A 1 170 ? 1.517 8.636 -30.839 1.00 71.62 170 ASN A O 1
ATOM 1404 N N . THR A 1 171 ? 3.199 8.134 -29.452 1.00 71.94 171 THR A N 1
ATOM 1405 C CA . THR A 1 171 ? 4.078 9.199 -29.965 1.00 71.94 171 THR A CA 1
ATOM 1406 C C . THR A 1 171 ? 5.338 8.672 -30.648 1.00 71.94 171 THR A C 1
ATOM 1408 O O . THR A 1 171 ? 6.198 7.998 -30.067 1.00 71.94 171 THR A O 1
ATOM 1411 N N . GLU A 1 172 ? 5.505 9.074 -31.907 1.00 68.44 172 GLU A N 1
ATOM 1412 C CA . GLU A 1 172 ? 6.753 8.964 -32.670 1.00 68.44 172 GLU A CA 1
ATOM 1413 C C . GLU A 1 172 ? 7.743 10.067 -32.246 1.00 68.44 172 GLU A C 1
ATOM 1415 O O . GLU A 1 172 ? 8.192 10.888 -33.041 1.00 68.44 172 GLU A O 1
ATOM 1420 N N . GLY A 1 173 ? 8.045 10.139 -30.947 1.00 65.44 173 GLY A N 1
ATOM 1421 C CA . GLY A 1 173 ? 9.025 11.083 -30.408 1.00 65.44 173 GLY A CA 1
ATOM 1422 C C . GLY A 1 173 ? 10.467 10.716 -30.779 1.00 65.44 173 GLY A C 1
ATOM 1423 O O . GLY A 1 173 ? 10.782 9.546 -31.012 1.00 65.44 173 GLY A O 1
ATOM 1424 N N . SER A 1 174 ? 11.363 11.710 -30.776 1.00 73.69 174 SER A N 1
ATOM 1425 C CA . SER A 1 174 ? 12.807 11.482 -30.931 1.00 73.69 174 SER A CA 1
ATOM 1426 C C . SER A 1 174 ? 13.344 10.535 -29.848 1.00 73.69 174 SER A C 1
ATOM 1428 O O . SER A 1 174 ? 12.833 10.500 -28.724 1.00 73.69 174 SER A O 1
ATOM 1430 N N . GLU A 1 175 ? 14.419 9.795 -30.145 1.00 70.38 175 GLU A N 1
ATOM 1431 C CA . GLU A 1 175 ? 15.050 8.887 -29.168 1.00 70.38 175 GLU A CA 1
ATOM 1432 C C . GLU A 1 175 ? 15.452 9.596 -27.865 1.00 70.38 175 GLU A C 1
ATOM 1434 O O . GLU A 1 175 ? 15.307 9.033 -26.781 1.00 70.38 175 GLU A O 1
ATOM 1439 N N . SER A 1 176 ? 15.887 10.856 -27.945 1.00 68.50 176 SER A N 1
ATOM 1440 C CA . SER A 1 176 ? 16.230 11.666 -26.772 1.00 68.50 176 SER A CA 1
ATOM 1441 C C . SER A 1 176 ? 15.030 11.938 -25.859 1.00 68.50 176 SER A C 1
ATOM 1443 O O . SER A 1 176 ? 15.162 11.871 -24.637 1.00 68.50 176 SER A O 1
ATOM 1445 N N . HIS A 1 177 ? 13.850 12.197 -26.430 1.00 69.88 177 HIS A N 1
ATOM 1446 C CA . HIS A 1 177 ? 12.626 12.414 -25.658 1.00 69.88 177 HIS A CA 1
ATOM 1447 C C . HIS A 1 177 ? 12.172 11.124 -24.966 1.00 69.88 177 HIS A C 1
ATOM 1449 O O . HIS A 1 177 ? 11.773 11.134 -23.803 1.00 69.88 177 HIS A O 1
ATOM 1455 N N . ARG A 1 178 ? 12.319 9.996 -25.665 1.00 66.50 178 ARG A N 1
ATOM 1456 C CA . ARG A 1 178 ? 12.017 8.656 -25.157 1.00 66.50 178 ARG A CA 1
ATOM 1457 C C . ARG A 1 178 ? 12.894 8.267 -23.963 1.00 66.50 178 ARG A C 1
ATOM 1459 O O . ARG A 1 178 ? 12.371 7.767 -22.971 1.00 66.50 178 ARG A O 1
ATOM 1466 N N . LEU A 1 179 ? 14.199 8.534 -24.023 1.00 68.44 179 LEU A N 1
ATOM 1467 C CA . LEU A 1 179 ? 15.121 8.264 -22.912 1.00 68.44 179 LEU A CA 1
ATOM 1468 C C . LEU A 1 179 ? 14.810 9.123 -21.680 1.00 68.44 179 LEU A C 1
ATOM 1470 O O . LEU A 1 179 ? 14.739 8.604 -20.572 1.00 68.44 179 LEU A O 1
ATOM 1474 N N . PHE A 1 180 ? 14.555 10.421 -21.868 1.00 70.19 180 PHE A N 1
ATOM 1475 C CA . PHE A 1 180 ? 14.209 11.319 -20.762 1.00 70.19 180 PHE A CA 1
ATOM 1476 C C . PHE A 1 180 ? 12.954 10.862 -19.997 1.00 70.19 180 PHE A C 1
ATOM 1478 O O . PHE A 1 180 ? 12.916 10.896 -18.767 1.00 70.19 180 PHE A O 1
ATOM 1485 N N . GLN A 1 181 ? 11.934 10.391 -20.713 1.00 67.06 181 GLN A N 1
ATOM 1486 C CA . GLN A 1 181 ? 10.707 9.889 -20.095 1.00 67.06 181 GLN A CA 1
ATOM 1487 C C . GLN A 1 181 ? 10.897 8.556 -19.363 1.00 67.06 181 GLN A C 1
ATOM 1489 O O . GLN A 1 181 ? 10.321 8.359 -18.291 1.00 67.06 181 GLN A O 1
ATOM 1494 N N . GLN A 1 182 ? 11.747 7.668 -19.889 1.00 67.56 182 GLN A N 1
ATOM 1495 C CA . GLN A 1 182 ? 12.122 6.439 -19.190 1.00 67.56 182 GLN A CA 1
ATOM 1496 C C . GLN A 1 182 ? 12.777 6.747 -17.838 1.00 67.56 182 GLN A C 1
ATOM 1498 O O . GLN A 1 182 ? 12.367 6.178 -16.829 1.00 67.56 182 GLN A O 1
ATOM 1503 N N . GLU A 1 183 ? 13.718 7.692 -17.793 1.00 68.75 183 GLU A N 1
ATOM 1504 C CA . GLU A 1 183 ? 14.370 8.115 -16.545 1.00 68.75 183 GLU A CA 1
ATOM 1505 C C . GLU A 1 183 ? 13.372 8.712 -15.535 1.00 68.75 183 GLU A C 1
ATOM 1507 O O . GLU A 1 183 ? 13.414 8.389 -14.346 1.00 68.75 183 GLU A O 1
ATOM 1512 N N . LEU A 1 184 ? 12.406 9.517 -15.998 1.00 70.00 184 LEU A N 1
ATOM 1513 C CA . LEU A 1 184 ? 11.336 10.037 -15.138 1.00 70.00 184 LEU A CA 1
ATOM 1514 C C . LEU A 1 184 ? 10.499 8.916 -14.509 1.00 70.00 184 LEU A C 1
ATOM 1516 O O . LEU A 1 184 ? 10.204 8.962 -13.315 1.00 70.00 184 LEU A O 1
ATOM 1520 N N . ASN A 1 185 ? 10.147 7.884 -15.273 1.00 66.56 185 ASN A N 1
ATOM 1521 C CA . ASN A 1 185 ? 9.406 6.735 -14.750 1.00 66.56 185 ASN A CA 1
ATOM 1522 C C . ASN A 1 185 ? 10.198 5.920 -13.733 1.00 66.56 185 ASN A C 1
ATOM 1524 O O . ASN A 1 185 ? 9.641 5.454 -12.735 1.00 66.56 185 ASN A O 1
ATOM 1528 N N . LEU A 1 186 ? 11.493 5.748 -13.987 1.00 67.38 186 LEU A N 1
ATOM 1529 C CA . LEU A 1 186 ? 12.392 5.060 -13.071 1.00 67.38 186 LEU A CA 1
ATOM 1530 C C . LEU A 1 186 ? 12.512 5.799 -11.736 1.00 67.38 186 LEU A C 1
ATOM 1532 O O . LEU A 1 186 ? 12.776 5.154 -10.726 1.00 67.38 186 LEU A O 1
ATOM 1536 N N . LEU A 1 187 ? 12.246 7.109 -11.703 1.00 72.06 187 LEU A N 1
ATOM 1537 C CA . LEU A 1 187 ? 12.211 7.903 -10.476 1.00 72.06 187 LEU A CA 1
ATOM 1538 C C . LEU A 1 187 ? 10.916 7.711 -9.665 1.00 72.06 187 LEU A C 1
ATOM 1540 O O . LEU A 1 187 ? 10.964 7.712 -8.434 1.00 72.06 187 LEU A O 1
ATOM 1544 N N . ILE A 1 188 ? 9.770 7.491 -10.325 1.00 72.75 188 ILE A N 1
ATOM 1545 C CA . ILE A 1 188 ? 8.453 7.380 -9.668 1.00 72.75 188 ILE A CA 1
ATOM 1546 C C . ILE A 1 188 ? 8.440 6.255 -8.624 1.00 72.75 188 ILE A C 1
ATOM 1548 O O . ILE A 1 188 ? 7.968 6.453 -7.503 1.00 72.75 188 ILE A O 1
ATOM 1552 N N . LEU A 1 189 ? 8.970 5.076 -8.962 1.00 70.06 189 LEU A N 1
ATOM 1553 C CA . LEU A 1 189 ? 8.939 3.905 -8.076 1.00 70.06 189 LEU A CA 1
ATOM 1554 C C . LEU A 1 189 ? 9.752 4.106 -6.777 1.00 70.06 189 LEU A C 1
ATOM 1556 O O . LEU A 1 189 ? 9.186 3.915 -5.695 1.00 70.06 189 LEU A O 1
ATOM 1560 N N . PRO A 1 190 ? 11.028 4.544 -6.823 1.00 72.81 190 PRO A N 1
ATOM 1561 C CA . PRO A 1 190 ? 11.778 4.949 -5.637 1.00 72.81 190 PRO A CA 1
ATOM 1562 C C . PRO A 1 190 ? 11.080 6.048 -4.837 1.00 72.81 190 PRO A C 1
ATOM 1564 O O . PRO A 1 190 ? 10.992 5.948 -3.613 1.00 72.81 190 PRO A O 1
ATOM 1567 N N . THR A 1 191 ? 10.528 7.069 -5.500 1.00 78.81 191 THR A N 1
ATOM 1568 C CA . THR A 1 191 ? 9.800 8.144 -4.814 1.00 78.81 191 THR A CA 1
ATOM 1569 C C . THR A 1 191 ? 8.600 7.600 -4.033 1.00 78.81 191 THR A C 1
ATOM 1571 O O . THR A 1 191 ? 8.432 7.937 -2.861 1.00 78.81 191 THR A O 1
ATOM 1574 N N . LEU A 1 192 ? 7.814 6.686 -4.609 1.00 77.00 192 LEU A N 1
ATOM 1575 C CA . LEU A 1 192 ? 6.699 6.039 -3.907 1.00 77.00 192 LEU A CA 1
ATOM 1576 C C . LEU A 1 192 ? 7.165 5.195 -2.721 1.00 77.00 192 LEU A C 1
ATOM 1578 O O . LEU A 1 192 ? 6.529 5.228 -1.666 1.00 77.00 192 LEU A O 1
ATOM 1582 N N . SER A 1 193 ? 8.294 4.495 -2.858 1.00 75.88 193 SER A N 1
ATOM 1583 C CA . SER A 1 193 ? 8.862 3.691 -1.769 1.00 75.88 193 SER A CA 1
ATOM 1584 C C . SER A 1 193 ? 9.275 4.526 -0.549 1.00 75.88 193 SER A C 1
ATOM 1586 O O . SER A 1 193 ? 9.279 4.010 0.565 1.00 75.88 193 SER A O 1
ATOM 1588 N N . VAL A 1 194 ? 9.556 5.821 -0.739 1.00 82.75 194 VAL A N 1
ATOM 1589 C CA . VAL A 1 194 ? 9.853 6.780 0.337 1.00 82.75 194 VAL A CA 1
ATOM 1590 C C . VAL A 1 194 ? 8.580 7.459 0.849 1.00 82.75 194 VAL A C 1
ATOM 1592 O O . VAL A 1 194 ? 8.379 7.565 2.059 1.00 82.75 194 VAL A O 1
ATOM 1595 N N . ILE A 1 195 ? 7.690 7.893 -0.049 1.00 84.50 195 ILE A N 1
ATOM 1596 C CA . ILE A 1 195 ? 6.456 8.601 0.322 1.00 84.50 195 ILE A CA 1
ATOM 1597 C C . ILE A 1 195 ? 5.521 7.703 1.135 1.00 84.50 195 ILE A C 1
ATOM 1599 O O . ILE A 1 195 ? 4.951 8.165 2.119 1.00 84.50 195 ILE A O 1
ATOM 1603 N N . MET A 1 196 ? 5.362 6.429 0.769 1.00 81.25 196 MET A N 1
ATOM 1604 C CA . MET A 1 196 ? 4.445 5.517 1.459 1.00 81.25 196 MET A CA 1
ATOM 1605 C C . MET A 1 196 ? 4.741 5.331 2.957 1.00 81.25 196 MET A C 1
ATOM 1607 O O . MET A 1 196 ? 3.835 5.563 3.764 1.00 81.25 196 MET A O 1
ATOM 1611 N N . PRO A 1 197 ? 5.959 4.946 3.384 1.00 81.12 197 PRO A N 1
ATOM 1612 C CA . PRO A 1 197 ? 6.261 4.813 4.806 1.00 81.12 197 PRO A CA 1
ATOM 1613 C C . PRO A 1 197 ? 6.165 6.154 5.540 1.00 81.12 197 PRO A C 1
ATOM 1615 O O . PRO A 1 197 ? 5.606 6.194 6.636 1.00 81.12 197 PRO A O 1
ATOM 1618 N N . LEU A 1 198 ? 6.616 7.260 4.933 1.00 84.25 198 LEU A N 1
ATOM 1619 C CA . LEU A 1 198 ? 6.464 8.598 5.517 1.00 84.25 198 LEU A CA 1
ATOM 1620 C C . LEU A 1 198 ? 4.992 8.952 5.739 1.00 84.25 198 LEU A C 1
ATOM 1622 O O . LEU A 1 198 ? 4.615 9.422 6.813 1.00 84.25 198 LEU A O 1
ATOM 1626 N N . HIS A 1 199 ? 4.143 8.672 4.754 1.00 86.06 199 HIS A N 1
ATOM 1627 C CA . HIS A 1 199 ? 2.707 8.890 4.840 1.00 86.06 199 HIS A CA 1
ATOM 1628 C C . HIS A 1 199 ? 2.082 8.085 5.981 1.00 86.06 199 HIS A C 1
ATOM 1630 O O . HIS A 1 199 ? 1.325 8.636 6.783 1.00 86.06 199 HIS A O 1
ATOM 1636 N N . VAL A 1 200 ? 2.440 6.804 6.109 1.00 83.25 200 VAL A N 1
ATOM 1637 C CA . VAL A 1 200 ? 1.968 5.940 7.202 1.00 83.25 200 VAL A CA 1
ATOM 1638 C C . VAL A 1 200 ? 2.434 6.459 8.564 1.00 83.25 200 VAL A C 1
ATOM 1640 O O . VAL A 1 200 ? 1.633 6.528 9.501 1.00 83.25 200 VAL A O 1
ATOM 1643 N N . MET A 1 201 ? 3.693 6.884 8.685 1.00 84.06 201 MET A N 1
ATOM 1644 C CA . MET A 1 201 ? 4.236 7.460 9.919 1.00 84.06 201 MET A CA 1
ATOM 1645 C C . MET A 1 201 ? 3.532 8.764 10.318 1.00 84.06 201 MET A C 1
ATOM 1647 O O . MET A 1 201 ? 3.241 8.969 11.496 1.00 84.06 201 MET A O 1
ATOM 1651 N N . CYS A 1 202 ? 3.232 9.634 9.352 1.00 83.19 202 CYS A N 1
ATOM 1652 C CA . CYS A 1 202 ? 2.577 10.921 9.594 1.00 83.19 202 CYS A CA 1
ATOM 1653 C C . CYS A 1 202 ? 1.077 10.785 9.888 1.00 83.19 202 CYS A C 1
ATOM 1655 O O . CYS A 1 202 ? 0.534 11.553 10.689 1.00 83.19 202 CYS A O 1
ATOM 1657 N N . SER A 1 203 ? 0.418 9.816 9.252 1.00 82.62 203 SER A N 1
ATOM 1658 C CA . SER A 1 203 ? -1.037 9.633 9.310 1.00 82.62 203 SER A CA 1
ATOM 1659 C C . SER A 1 203 ? -1.492 8.747 10.469 1.00 82.62 203 SER A C 1
ATOM 1661 O O . SER A 1 203 ? -2.626 8.869 10.932 1.00 82.62 203 SER A O 1
ATOM 1663 N N . SER A 1 204 ? -0.627 7.868 10.982 1.00 82.12 204 SER A N 1
ATOM 1664 C CA . SER A 1 204 ? -0.964 7.022 12.127 1.00 82.12 204 SER A CA 1
ATOM 1665 C C . SER A 1 204 ? -0.621 7.711 13.452 1.00 82.12 204 SER A C 1
ATOM 1667 O O . SER A 1 204 ? 0.534 7.963 13.793 1.00 82.12 204 SER A O 1
ATOM 1669 N N . ALA A 1 205 ? -1.653 7.985 14.254 1.00 80.19 205 ALA A N 1
ATOM 1670 C CA . ALA A 1 205 ? -1.501 8.546 15.596 1.00 80.19 205 ALA A CA 1
ATOM 1671 C C . ALA A 1 205 ? -0.504 7.781 16.503 1.00 80.19 205 ALA A C 1
ATOM 1673 O O . ALA A 1 205 ? 0.319 8.451 17.134 1.00 80.19 205 ALA A O 1
ATOM 1674 N N . PRO A 1 206 ? -0.510 6.428 16.574 1.00 79.25 206 PRO A N 1
ATOM 1675 C CA . PRO A 1 206 ? 0.419 5.703 17.443 1.00 79.25 206 PRO A CA 1
ATOM 1676 C C . PRO A 1 206 ? 1.875 5.752 16.962 1.00 79.25 206 PRO A C 1
ATOM 1678 O O . PRO A 1 206 ? 2.779 5.817 17.794 1.00 79.25 206 PRO A O 1
ATOM 1681 N N . LEU A 1 207 ? 2.140 5.760 15.648 1.00 81.12 207 LEU A N 1
ATOM 1682 C CA . LEU A 1 207 ? 3.518 5.912 15.165 1.00 81.12 207 LEU A CA 1
ATOM 1683 C C . LEU A 1 207 ? 3.991 7.353 15.325 1.00 81.12 207 LEU A C 1
ATOM 1685 O O . LEU A 1 207 ? 5.132 7.566 15.717 1.00 81.12 207 LEU A O 1
ATOM 1689 N N . LYS A 1 208 ? 3.113 8.338 15.108 1.00 81.19 208 LYS A N 1
ATOM 1690 C CA . LYS A 1 208 ? 3.424 9.759 15.295 1.00 81.19 208 LYS A CA 1
ATOM 1691 C C . LYS A 1 208 ? 3.766 10.105 16.746 1.00 81.19 208 LYS A C 1
ATOM 1693 O O . LYS A 1 208 ? 4.643 10.930 16.987 1.00 81.19 208 LYS A O 1
ATOM 1698 N N . SER A 1 209 ? 3.084 9.514 17.728 1.00 82.62 209 SER A N 1
ATOM 1699 C CA . SER A 1 209 ? 3.416 9.744 19.140 1.00 82.62 209 SER A CA 1
ATOM 1700 C C . SER A 1 209 ? 4.754 9.103 19.511 1.00 82.62 209 SER A C 1
ATOM 1702 O O . SER A 1 209 ? 5.595 9.755 20.127 1.00 82.62 209 SER A O 1
ATOM 1704 N N . ARG A 1 210 ? 4.999 7.863 19.069 1.00 82.62 210 ARG A N 1
ATOM 1705 C CA . ARG A 1 210 ? 6.266 7.160 19.316 1.00 82.62 210 ARG A CA 1
ATOM 1706 C C . ARG A 1 210 ? 7.451 7.804 18.600 1.00 82.62 210 ARG A C 1
ATOM 1708 O O . ARG A 1 210 ? 8.511 7.932 19.204 1.00 82.62 210 ARG A O 1
ATOM 1715 N N . SER A 1 211 ? 7.282 8.264 17.362 1.00 81.62 211 SER A N 1
ATOM 1716 C CA . SER A 1 211 ? 8.348 8.937 16.611 1.00 81.62 211 SER A CA 1
ATOM 1717 C C . SER A 1 211 ? 8.768 10.249 17.269 1.00 81.62 211 SER A C 1
ATOM 1719 O O . SER A 1 211 ? 9.960 10.536 17.325 1.00 81.62 211 SER A O 1
ATOM 1721 N N . LYS A 1 212 ? 7.829 11.005 17.858 1.00 82.25 212 LYS A N 1
ATOM 1722 C CA . LYS A 1 212 ? 8.145 12.190 18.672 1.00 82.25 212 LYS A CA 1
ATOM 1723 C C . LYS A 1 212 ? 8.986 11.843 19.900 1.00 82.25 212 LYS A C 1
ATOM 1725 O O . LYS A 1 212 ? 9.927 12.569 20.205 1.00 82.25 212 LYS A O 1
ATOM 1730 N N . ILE A 1 213 ? 8.664 10.751 20.596 1.00 85.38 213 ILE A N 1
ATOM 1731 C CA . ILE A 1 213 ? 9.422 10.300 21.775 1.00 85.38 213 ILE A CA 1
ATOM 1732 C C . ILE A 1 213 ? 10.846 9.904 21.371 1.00 85.38 213 ILE A C 1
ATOM 1734 O O . ILE A 1 213 ? 11.804 10.394 21.961 1.00 85.38 213 ILE A O 1
ATOM 1738 N N . ILE A 1 214 ? 10.990 9.079 20.331 1.00 84.31 214 ILE A N 1
ATOM 1739 C CA . ILE A 1 214 ? 12.301 8.641 19.829 1.00 84.31 21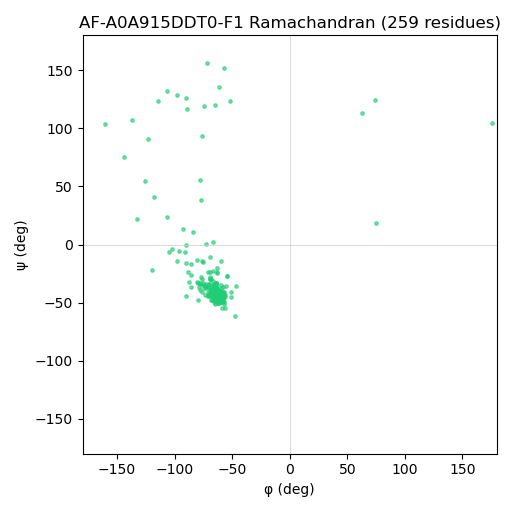4 ILE A CA 1
ATOM 1740 C C . ILE A 1 214 ? 13.109 9.838 19.312 1.00 84.31 214 ILE A C 1
ATOM 1742 O O . ILE A 1 214 ? 14.289 9.968 19.623 1.00 84.31 214 ILE A O 1
ATOM 1746 N N . GLY A 1 215 ? 12.473 10.752 18.575 1.00 81.69 215 GLY A N 1
ATOM 1747 C CA . GLY A 1 215 ? 13.105 11.981 18.098 1.00 81.69 215 GLY A CA 1
ATOM 1748 C C . GLY A 1 215 ? 13.641 12.835 19.246 1.00 81.69 215 GLY A C 1
ATOM 1749 O O . GLY A 1 215 ? 14.783 13.280 19.188 1.00 81.69 215 GLY A O 1
ATOM 1750 N N . ARG A 1 216 ? 12.865 12.990 20.329 1.00 80.69 216 ARG A N 1
ATOM 1751 C CA . ARG A 1 216 ? 13.317 13.670 21.554 1.00 80.69 216 ARG A CA 1
ATOM 1752 C C . ARG A 1 216 ? 14.508 12.960 22.195 1.00 80.69 216 ARG A C 1
ATOM 1754 O O . ARG A 1 216 ? 15.481 13.626 22.525 1.00 80.69 216 ARG A O 1
ATOM 1761 N N . GLN A 1 217 ? 14.467 11.633 22.324 1.00 82.19 217 GLN A N 1
ATOM 1762 C CA . GLN A 1 217 ? 15.582 10.856 22.881 1.00 82.19 217 GLN A CA 1
ATOM 1763 C C . GLN A 1 217 ? 16.869 11.043 22.069 1.00 82.19 217 GLN A C 1
ATOM 1765 O O . GLN A 1 217 ? 17.917 11.312 22.645 1.00 82.19 217 GLN A O 1
ATOM 1770 N N . LEU A 1 218 ? 16.787 10.982 20.737 1.00 82.50 218 LEU A N 1
ATOM 1771 C CA . LEU A 1 218 ? 17.939 11.185 19.853 1.00 82.50 218 LEU A CA 1
ATOM 1772 C C . LEU A 1 218 ? 18.514 12.604 19.950 1.00 82.50 218 LEU A C 1
ATOM 1774 O O . LEU A 1 218 ? 19.734 12.776 19.920 1.00 82.50 218 LEU A O 1
ATOM 1778 N N . LEU A 1 219 ? 17.650 13.614 20.069 1.00 81.56 219 LEU A N 1
ATOM 1779 C CA . LEU A 1 219 ? 18.054 15.016 20.187 1.00 81.56 219 LEU A CA 1
ATOM 1780 C C . LEU A 1 219 ? 18.759 15.262 21.529 1.00 81.56 219 LEU A C 1
ATOM 1782 O O . LEU A 1 219 ? 19.856 15.817 21.554 1.00 81.56 219 LEU A O 1
ATOM 1786 N N . VAL A 1 220 ? 18.201 14.729 22.618 1.00 79.94 220 VAL A N 1
ATOM 1787 C CA . VAL A 1 220 ? 18.813 14.748 23.952 1.00 79.94 220 VAL A CA 1
ATOM 1788 C C . VAL A 1 220 ? 20.166 14.026 23.945 1.00 79.94 220 VAL A C 1
ATOM 1790 O O . VAL A 1 220 ? 21.159 14.596 24.390 1.00 79.94 220 VAL A O 1
ATOM 1793 N N . SER A 1 221 ? 20.268 12.825 23.362 1.00 75.56 221 SER A N 1
ATOM 1794 C CA . SER A 1 221 ? 21.548 12.108 23.241 1.00 75.56 221 SER A CA 1
ATOM 1795 C C . SER A 1 221 ? 22.599 12.893 22.448 1.00 75.56 221 SER A C 1
ATOM 1797 O O . SER A 1 221 ? 23.771 12.880 22.823 1.00 75.56 221 SER A O 1
ATOM 1799 N N . ARG A 1 222 ? 22.209 13.614 21.385 1.00 71.06 222 ARG A N 1
ATOM 1800 C CA . ARG A 1 222 ? 23.130 14.491 20.640 1.00 71.06 222 ARG A CA 1
ATOM 1801 C C . ARG A 1 222 ? 23.589 15.695 21.460 1.00 71.06 222 ARG A C 1
ATOM 1803 O O . ARG A 1 222 ? 24.766 16.032 21.379 1.00 71.06 222 ARG A O 1
ATOM 1810 N N . ILE A 1 223 ? 22.710 16.306 22.256 1.00 71.62 223 ILE A N 1
ATOM 1811 C CA . ILE A 1 223 ? 23.071 17.413 23.158 1.00 71.62 223 ILE A CA 1
ATOM 1812 C C . ILE A 1 223 ? 24.042 16.925 24.241 1.00 71.62 223 ILE A C 1
ATOM 1814 O O . ILE A 1 223 ? 25.068 17.563 24.461 1.00 71.62 223 ILE A O 1
ATOM 1818 N N . TYR A 1 224 ? 23.791 15.763 24.853 1.00 61.22 224 TYR A N 1
ATOM 1819 C CA . TYR A 1 224 ? 24.711 15.170 25.831 1.00 61.22 224 TYR A CA 1
ATOM 1820 C C . TYR A 1 224 ? 26.086 14.859 25.223 1.00 61.22 224 TYR A C 1
ATOM 1822 O O . TYR A 1 224 ? 27.110 15.196 25.816 1.00 61.22 224 TYR A O 1
ATOM 1830 N N . LEU A 1 225 ? 26.129 14.281 24.018 1.00 62.22 225 LEU A N 1
ATOM 1831 C CA . LEU A 1 225 ? 27.388 14.005 23.316 1.00 62.22 225 LEU A CA 1
ATOM 1832 C C . LEU A 1 225 ? 28.132 15.298 22.934 1.00 62.22 225 LEU A C 1
ATOM 1834 O O . LEU A 1 225 ? 29.349 15.376 23.100 1.00 62.22 225 LEU A O 1
ATOM 1838 N N . ALA A 1 226 ? 27.419 16.338 22.494 1.00 61.06 226 ALA A N 1
ATOM 1839 C CA . ALA A 1 226 ? 28.009 17.636 22.166 1.00 61.06 226 ALA A CA 1
ATOM 1840 C C . ALA A 1 226 ? 28.525 18.387 23.411 1.00 61.06 226 ALA A C 1
ATOM 1842 O O . ALA A 1 226 ? 29.603 18.979 23.362 1.00 61.06 226 ALA A O 1
ATOM 1843 N N . GLY A 1 227 ? 27.808 18.305 24.538 1.00 54.28 227 GLY A N 1
ATOM 1844 C CA . GLY A 1 227 ? 28.189 18.913 25.818 1.00 54.28 227 GLY A CA 1
ATOM 1845 C C . GLY A 1 227 ? 29.409 18.263 26.476 1.00 54.28 227 GLY A C 1
ATOM 1846 O O . GLY A 1 227 ? 30.180 18.939 27.146 1.00 54.28 227 GLY A O 1
ATOM 1847 N N . THR A 1 228 ? 29.668 16.975 26.230 1.00 53.69 228 THR A N 1
ATOM 1848 C CA . THR A 1 228 ? 30.903 16.322 26.714 1.00 53.69 228 THR A CA 1
ATOM 1849 C C . THR A 1 228 ? 32.163 16.695 25.926 1.00 53.69 228 THR A C 1
ATOM 1851 O O . THR A 1 228 ? 33.270 16.470 26.411 1.00 53.69 228 THR A O 1
ATOM 1854 N N . SER A 1 229 ? 32.025 17.285 24.731 1.00 49.41 229 SER A N 1
ATOM 1855 C CA . SER A 1 229 ? 33.159 17.615 23.854 1.0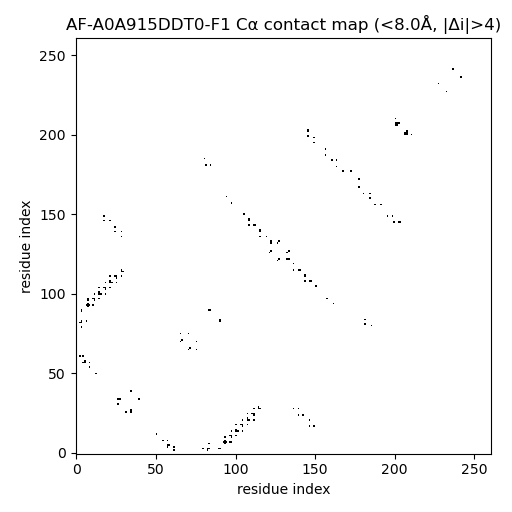0 49.41 229 SER A CA 1
ATOM 1856 C C . SER A 1 229 ? 33.745 19.010 24.092 1.00 49.41 229 SER A C 1
ATOM 1858 O O . SER A 1 229 ? 34.853 19.280 23.623 1.00 49.41 229 SER A O 1
ATOM 1860 N N . LYS A 1 230 ? 33.041 19.911 24.784 1.00 50.72 230 LYS A N 1
ATOM 1861 C CA . LYS A 1 230 ? 33.535 21.257 25.088 1.00 50.72 230 LYS A CA 1
ATOM 1862 C C . LYS A 1 230 ? 33.199 21.603 26.537 1.00 50.72 230 LYS A C 1
ATOM 1864 O O . LYS A 1 230 ? 32.053 21.870 26.857 1.00 50.72 230 LYS A O 1
ATOM 1869 N N . THR A 1 231 ? 34.245 21.609 27.367 1.00 45.50 231 THR A N 1
ATOM 1870 C CA . THR A 1 231 ? 34.350 22.269 28.683 1.00 45.50 231 THR A CA 1
ATOM 1871 C C . THR A 1 231 ? 33.409 21.813 29.805 1.00 45.50 231 THR A C 1
ATOM 1873 O O . THR A 1 231 ? 32.236 22.145 29.804 1.00 45.50 231 THR A O 1
ATOM 1876 N N . GLY A 1 232 ? 33.998 21.194 30.840 1.00 48.66 232 GLY A N 1
ATOM 1877 C CA . GLY A 1 232 ? 33.498 21.210 32.222 1.00 48.66 232 GLY A CA 1
ATOM 1878 C C . GLY A 1 232 ? 32.262 20.351 32.497 1.00 48.66 232 GLY A C 1
ATOM 1879 O O . GLY A 1 232 ? 31.210 20.524 31.898 1.00 48.66 232 GLY A O 1
ATOM 1880 N N . ARG A 1 233 ? 32.360 19.437 33.470 1.00 40.72 233 ARG A N 1
ATOM 1881 C CA . ARG A 1 233 ? 31.176 18.780 34.044 1.00 40.72 233 ARG A CA 1
ATOM 1882 C C . ARG A 1 233 ? 30.165 19.857 34.474 1.00 40.72 233 ARG A C 1
ATOM 1884 O O . ARG A 1 233 ? 30.537 20.673 35.316 1.00 40.72 233 ARG A O 1
ATOM 1891 N N . PRO A 1 234 ? 28.911 19.847 33.993 1.00 44.50 234 PRO A N 1
ATOM 1892 C CA . PRO A 1 234 ? 27.877 20.665 34.604 1.00 44.50 234 PRO A CA 1
ATOM 1893 C C . PRO A 1 234 ? 27.636 20.154 36.032 1.00 44.50 234 PRO A C 1
ATOM 1895 O O . PRO A 1 234 ? 27.274 18.996 36.246 1.00 44.50 234 PRO A O 1
ATOM 1898 N N . GLU A 1 235 ? 27.853 21.019 37.024 1.00 45.47 235 GLU A N 1
ATOM 1899 C CA . GLU A 1 235 ? 27.670 20.737 38.458 1.00 45.47 235 GLU A CA 1
ATOM 1900 C C . GLU A 1 235 ? 26.205 20.486 38.869 1.00 45.47 235 GLU A C 1
ATOM 1902 O O . GLU A 1 235 ? 25.928 20.187 40.029 1.00 45.47 235 GLU A O 1
ATOM 1907 N N . CYS A 1 236 ? 25.255 20.498 37.929 1.00 43.94 236 CYS A N 1
ATOM 1908 C CA . CYS A 1 236 ? 23.843 20.199 38.194 1.00 43.94 236 CYS A CA 1
ATOM 1909 C C . CYS A 1 236 ? 23.543 18.709 38.467 1.00 43.94 236 CYS A C 1
ATOM 1911 O O . CYS A 1 236 ? 22.405 18.353 38.746 1.00 43.94 236 CYS A O 1
ATOM 1913 N N . LEU A 1 237 ? 24.546 17.825 38.455 1.00 41.06 237 LEU A N 1
ATOM 1914 C CA . LEU A 1 237 ? 24.389 16.392 38.760 1.00 41.06 237 LEU A CA 1
ATOM 1915 C C . LEU A 1 237 ? 24.416 16.044 40.263 1.00 41.06 237 LEU A C 1
ATOM 1917 O O . LEU A 1 237 ? 24.489 14.867 40.612 1.00 41.06 237 LEU A O 1
ATOM 1921 N N . LYS A 1 238 ? 24.356 17.034 41.166 1.00 43.03 238 LYS A N 1
ATOM 1922 C CA . LYS A 1 238 ? 24.337 16.799 42.624 1.00 43.03 238 LYS A CA 1
ATOM 1923 C C . LYS A 1 238 ? 22.968 16.916 43.304 1.00 43.03 238 LYS A C 1
ATOM 1925 O O . LYS A 1 238 ? 22.902 16.613 44.493 1.00 43.03 238 LYS A O 1
ATOM 1930 N N . SER A 1 239 ? 21.885 17.288 42.615 1.00 40.66 239 SER A N 1
ATOM 1931 C CA . SER A 1 239 ? 20.543 17.282 43.222 1.00 40.66 239 SER A CA 1
ATOM 1932 C C . SER A 1 239 ? 19.689 16.125 42.691 1.00 40.66 239 SER A C 1
ATOM 1934 O O . SER A 1 239 ? 19.637 15.819 41.502 1.00 40.66 239 SER A O 1
ATOM 1936 N N . SER A 1 240 ? 19.060 15.416 43.621 1.00 39.75 240 SER A N 1
ATOM 1937 C CA . SER A 1 240 ? 18.469 14.087 43.475 1.00 39.75 240 SER A CA 1
ATOM 1938 C C . SER A 1 240 ? 17.119 14.044 42.747 1.00 39.75 240 SER A C 1
ATOM 1940 O O . SER A 1 240 ? 16.252 13.267 43.132 1.00 39.75 240 SER A O 1
ATOM 1942 N N . THR A 1 241 ? 16.907 14.846 41.701 1.00 45.69 241 THR A N 1
ATOM 1943 C CA . THR A 1 241 ? 15.709 14.734 40.846 1.00 45.69 241 THR A CA 1
ATOM 1944 C C . THR A 1 241 ? 16.041 15.036 39.380 1.00 45.69 241 THR A C 1
ATOM 1946 O O . THR A 1 241 ? 15.696 16.074 38.822 1.00 45.69 241 THR A O 1
ATOM 1949 N N . ALA A 1 242 ? 16.695 14.078 38.717 1.00 47.84 242 ALA A N 1
ATOM 1950 C CA . ALA A 1 242 ? 17.004 14.130 37.282 1.00 47.84 242 ALA A CA 1
ATOM 1951 C C . ALA A 1 242 ? 15.756 14.240 36.370 1.00 47.84 242 ALA A C 1
ATOM 1953 O O . ALA A 1 242 ? 15.876 14.569 35.190 1.00 47.84 242 ALA A O 1
ATOM 1954 N N . GLU A 1 243 ? 14.553 13.999 36.898 1.00 48.78 243 GLU A N 1
ATOM 1955 C CA . GLU A 1 243 ? 13.290 14.197 36.174 1.00 48.78 243 GLU A CA 1
ATOM 1956 C C . GLU A 1 243 ? 12.830 15.664 36.144 1.00 48.78 243 GLU A C 1
ATOM 1958 O O . GLU A 1 243 ? 12.270 16.096 35.138 1.00 48.78 243 GLU A O 1
ATOM 1963 N N . GLY A 1 244 ? 13.115 16.457 37.185 1.00 43.44 244 GLY A N 1
ATOM 1964 C CA . GLY A 1 244 ? 12.700 17.866 37.255 1.00 43.44 244 GLY A CA 1
ATOM 1965 C C . GLY A 1 244 ? 13.517 18.771 36.332 1.00 43.44 244 GLY A C 1
ATOM 1966 O O . GLY A 1 244 ? 12.964 19.561 35.570 1.00 43.44 244 GLY A O 1
ATOM 1967 N N . CYS A 1 245 ? 14.837 18.572 36.312 1.00 46.56 245 CYS A N 1
ATOM 1968 C CA . CYS A 1 245 ? 15.755 19.376 35.500 1.00 46.56 245 CYS A CA 1
ATOM 1969 C C . CYS A 1 245 ? 15.587 19.115 33.986 1.00 46.56 245 CYS A C 1
ATOM 1971 O O . CYS A 1 245 ? 15.742 20.021 33.172 1.00 46.56 245 CYS A O 1
ATOM 1973 N N . ASN A 1 246 ? 15.181 17.898 33.598 1.00 53.50 246 ASN A N 1
ATOM 1974 C CA . ASN A 1 246 ? 14.839 17.585 32.206 1.00 53.50 246 ASN A CA 1
ATOM 1975 C C . ASN A 1 246 ? 13.585 18.334 31.728 1.00 53.50 246 ASN A C 1
ATOM 1977 O O . ASN A 1 246 ? 13.510 18.703 30.560 1.00 53.50 246 ASN A O 1
ATOM 1981 N N . LEU A 1 247 ? 12.605 18.561 32.607 1.00 51.34 247 LEU A N 1
ATOM 1982 C CA . LEU A 1 247 ? 11.348 19.228 32.262 1.00 51.34 247 LEU A CA 1
ATOM 1983 C C . LEU A 1 247 ? 11.492 20.749 32.153 1.00 51.34 247 LEU A C 1
ATOM 1985 O O . LEU A 1 247 ? 10.911 21.324 31.237 1.00 51.34 247 LEU A O 1
ATOM 1989 N N . GLU A 1 248 ? 12.274 21.390 33.025 1.00 50.88 248 GLU A N 1
ATOM 1990 C CA . GLU A 1 248 ? 12.539 22.837 32.936 1.00 50.88 248 GLU A CA 1
ATOM 1991 C C . GLU A 1 248 ? 13.404 23.189 31.725 1.00 50.88 248 GLU A C 1
ATOM 1993 O O . GLU A 1 248 ? 13.051 24.091 30.970 1.00 50.88 248 GLU A O 1
ATOM 1998 N N . MET A 1 249 ? 14.451 22.406 31.451 1.00 53.38 249 MET A N 1
ATOM 1999 C CA . MET A 1 249 ? 15.309 22.631 30.284 1.00 53.38 249 MET A CA 1
ATOM 2000 C C . MET A 1 249 ? 14.559 22.389 28.963 1.00 53.38 249 MET A C 1
ATOM 2002 O O . MET A 1 249 ? 14.762 23.107 27.990 1.00 53.38 249 MET A O 1
ATOM 2006 N N . LEU A 1 250 ? 13.641 21.410 28.927 1.00 52.03 250 LEU A N 1
ATOM 2007 C CA . LEU A 1 250 ? 12.737 21.191 27.788 1.00 52.03 250 LEU A CA 1
ATOM 2008 C C . LEU A 1 250 ? 11.685 22.298 27.630 1.00 52.03 250 LEU A C 1
ATOM 2010 O O . LEU A 1 250 ? 11.162 22.455 26.528 1.00 52.03 250 LEU A O 1
ATOM 2014 N N . ARG A 1 251 ? 11.348 23.024 28.703 1.00 52.72 251 ARG A N 1
ATOM 2015 C CA . ARG A 1 251 ? 10.388 24.135 28.684 1.00 52.72 251 ARG A CA 1
ATOM 2016 C C . ARG A 1 251 ? 11.038 25.411 28.154 1.00 52.72 251 ARG A C 1
ATOM 2018 O O . ARG A 1 251 ? 10.499 25.991 27.222 1.00 52.72 251 ARG A O 1
ATOM 2025 N N . GLU A 1 252 ? 12.225 25.761 28.651 1.00 49.66 252 GLU A N 1
ATOM 2026 C CA . GLU A 1 252 ? 13.005 26.905 28.147 1.00 49.66 252 GLU A CA 1
ATOM 2027 C C . GLU A 1 252 ? 13.338 26.758 26.656 1.00 49.66 252 GLU A C 1
ATOM 2029 O O . GLU A 1 252 ? 13.115 27.679 25.877 1.00 49.66 252 GLU A O 1
ATOM 2034 N N . TYR A 1 253 ? 13.765 25.568 26.215 1.00 49.41 253 TYR A N 1
ATOM 2035 C CA . TYR A 1 253 ? 14.077 25.338 24.796 1.00 49.41 253 TYR A CA 1
ATOM 2036 C C . TYR A 1 253 ? 12.845 25.403 23.875 1.00 49.41 253 TYR A C 1
ATOM 2038 O O . TYR A 1 253 ? 12.975 25.588 22.664 1.00 49.41 253 TYR A O 1
ATOM 2046 N N . TRP A 1 254 ? 11.646 25.189 24.427 1.00 50.38 254 TRP A N 1
ATOM 2047 C CA . TRP A 1 254 ? 10.389 25.218 23.681 1.00 50.38 254 TRP A CA 1
ATOM 2048 C C . TRP A 1 254 ? 9.818 26.636 23.564 1.00 50.38 254 TRP A C 1
ATOM 2050 O O . TRP A 1 254 ? 9.298 26.986 22.501 1.00 50.38 254 TRP A O 1
ATOM 2060 N N . ASP A 1 255 ? 9.958 27.457 24.606 1.00 47.44 255 ASP A N 1
ATOM 2061 C CA . ASP A 1 255 ? 9.556 28.867 24.567 1.00 47.44 255 ASP A CA 1
ATOM 2062 C C . ASP A 1 255 ? 10.419 29.650 23.555 1.00 47.44 255 ASP A C 1
ATOM 2064 O O . ASP A 1 255 ? 9.883 30.416 22.757 1.00 47.44 255 ASP A O 1
ATOM 2068 N N . ASP A 1 256 ? 11.711 29.330 23.428 1.00 44.44 256 ASP A N 1
ATOM 2069 C CA . ASP A 1 256 ? 12.574 29.927 22.393 1.00 44.44 256 ASP A CA 1
ATOM 2070 C C . ASP A 1 256 ? 12.228 29.482 20.956 1.00 44.44 256 ASP A C 1
ATOM 2072 O O . ASP A 1 256 ? 12.409 30.239 20.001 1.00 44.44 256 ASP A O 1
ATOM 2076 N N . CYS A 1 257 ? 11.696 28.268 20.765 1.00 39.03 257 CYS A N 1
ATOM 2077 C CA . CYS A 1 257 ? 11.337 27.763 19.430 1.00 39.03 257 CYS A CA 1
ATOM 2078 C C . CYS A 1 257 ? 9.933 28.180 18.963 1.00 39.03 257 CYS A C 1
ATOM 2080 O O . CYS A 1 257 ? 9.635 28.064 17.776 1.00 39.03 257 CYS A O 1
ATOM 2082 N N . THR A 1 258 ? 9.062 28.640 19.865 1.00 42.50 258 THR A N 1
ATOM 2083 C CA . THR A 1 258 ? 7.690 29.068 19.529 1.00 42.50 258 THR A CA 1
ATOM 2084 C C . THR A 1 258 ? 7.579 30.556 19.185 1.00 42.50 258 THR A C 1
ATOM 2086 O O . THR A 1 258 ? 6.545 30.982 18.682 1.00 42.50 258 THR A O 1
ATOM 2089 N N . HIS A 1 259 ? 8.660 31.325 19.346 1.00 36.94 259 HIS A N 1
ATOM 2090 C CA . HIS A 1 259 ? 8.769 32.721 18.903 1.00 36.94 259 HIS A CA 1
ATOM 2091 C C . HIS A 1 259 ? 9.368 32.897 17.490 1.00 36.94 259 HIS A C 1
ATOM 2093 O O . HIS A 1 259 ? 9.730 34.008 17.109 1.00 36.94 259 HIS A O 1
ATOM 2099 N N . LEU A 1 260 ? 9.463 31.816 16.706 1.00 38.50 260 LEU A N 1
ATOM 2100 C CA . LEU A 1 260 ? 9.986 31.799 15.329 1.00 38.50 260 LEU A CA 1
ATOM 2101 C C . LEU A 1 260 ? 8.895 31.637 14.246 1.00 38.50 260 LEU A C 1
ATOM 2103 O O . LEU A 1 260 ? 9.203 31.197 13.137 1.00 38.50 260 LEU A O 1
ATOM 2107 N N . GLU A 1 261 ? 7.644 31.998 14.553 1.00 34.97 261 GLU A N 1
ATOM 2108 C CA . GLU A 1 261 ? 6.599 32.255 13.540 1.00 34.97 261 GLU A CA 1
ATOM 2109 C C . GLU A 1 261 ? 6.536 33.739 13.155 1.00 34.97 261 GLU A C 1
ATOM 2111 O O . GLU A 1 261 ? 6.487 34.593 14.071 1.00 34.97 261 GLU A O 1
#

Foldseek 3Di:
DDDLPQLLLLLLVLLVVLLVLLVLLLCCLVPVVCNVPDDCVVVVVVVVVVSVVVNVCSVVVVVVVVVVVVDDPVVVVVVNLVVLQPDLVVVVVSLVSSVVSLVSSVVSLVSLVVSLVVVVVVCVVPPVPDDVVVVSSVVSVLSSVLSVVVNVLSVVLSCLSVVLSVCSVPDPDDPVVVVVSSVVNSVSSVVCVVVSVVSVCVSDPVSVVVVVVVVVVVVVVVVVVVVVVDDDDDPPVPDDCPPVVVVVVVVVVVVVVVVPD